Protein AF-A0A9W8G5K7-F1 (afdb_monomer)

pLDDT: mean 76.32, std 15.98, range [38.94, 95.94]

Organism: NCBI:txid417178

Sequence (198 aa):
MFSDTLLKILRFYLYITALVFVVIVLITDAVSLSKLDKYPSGYVSEHKGAAGYTMFVTLASLILIPLITFGHHLAVFAVLSRVLHELILNAVLAVFWFVAGCVMANYSGGGGCYGSSLCSSFRAATAFSWLTFFVLLAQIVFLVLVVMRVRRNNGDIRAPYGYDSGYGGNAGGAAAPPMHSEEPYYETQPKVEMPTPH

Structure (mmCIF, N/CA/C/O backbone):
data_AF-A0A9W8G5K7-F1
#
_entry.id   AF-A0A9W8G5K7-F1
#
loop_
_atom_site.group_PDB
_atom_site.id
_atom_site.type_symbol
_atom_site.label_atom_id
_atom_site.label_alt_id
_atom_site.label_comp_id
_atom_site.label_asym_id
_atom_site.label_entity_id
_atom_site.label_seq_id
_atom_site.pdbx_PDB_ins_code
_atom_site.Cartn_x
_atom_site.Cartn_y
_atom_site.Cartn_z
_atom_site.occupancy
_atom_site.B_iso_or_equiv
_atom_site.auth_seq_id
_atom_site.auth_comp_id
_atom_site.auth_asym_id
_atom_site.auth_atom_id
_atom_site.pdbx_PDB_model_num
ATOM 1 N N . MET A 1 1 ? -4.921 -8.747 29.279 1.00 54.38 1 MET A N 1
ATOM 2 C CA . MET A 1 1 ? -3.794 -7.790 29.302 1.00 54.38 1 MET A CA 1
ATOM 3 C C . MET A 1 1 ? -2.701 -8.114 28.282 1.00 54.38 1 MET A C 1
ATOM 5 O O . MET A 1 1 ? -2.473 -7.285 27.418 1.00 54.38 1 MET A O 1
ATOM 9 N N . PHE A 1 2 ? -2.073 -9.300 28.283 1.00 56.34 2 PHE A N 1
ATOM 10 C CA . PHE A 1 2 ? -0.984 -9.610 27.325 1.00 56.34 2 PHE A CA 1
ATOM 11 C C . PHE A 1 2 ? -1.410 -9.596 25.839 1.00 56.34 2 PHE A C 1
ATOM 13 O O . PHE A 1 2 ? -0.628 -9.247 24.959 1.00 56.34 2 PHE A O 1
ATOM 20 N N . SER A 1 3 ? -2.671 -9.938 25.554 1.00 69.19 3 SER A N 1
ATOM 21 C CA . SER A 1 3 ? -3.183 -10.046 24.183 1.00 69.19 3 SER A CA 1
ATOM 22 C C . SER A 1 3 ? -3.366 -8.702 23.468 1.00 69.19 3 SER A C 1
ATOM 24 O O . SER A 1 3 ? -3.306 -8.684 22.244 1.00 69.19 3 SER A O 1
ATOM 26 N N . ASP A 1 4 ? -3.606 -7.606 24.190 1.00 69.44 4 ASP A N 1
ATOM 27 C CA . ASP A 1 4 ? -3.980 -6.319 23.583 1.00 69.44 4 ASP A CA 1
ATOM 28 C C . ASP A 1 4 ? -2.738 -5.491 23.230 1.00 69.44 4 ASP A C 1
ATOM 30 O O . ASP A 1 4 ? -2.673 -4.862 22.173 1.00 69.44 4 ASP A O 1
ATOM 34 N N . THR A 1 5 ? -1.699 -5.564 24.065 1.00 75.50 5 THR A N 1
ATOM 35 C CA . THR A 1 5 ? -0.392 -4.952 23.791 1.00 75.50 5 THR A CA 1
ATOM 36 C C . THR A 1 5 ? 0.284 -5.608 22.590 1.00 75.50 5 THR A C 1
ATOM 38 O O . THR A 1 5 ? 0.765 -4.910 21.701 1.00 75.50 5 THR A O 1
ATOM 41 N N . LEU A 1 6 ? 0.251 -6.945 22.511 1.00 78.94 6 LEU A N 1
ATOM 42 C CA . LEU A 1 6 ? 0.781 -7.689 21.364 1.00 78.94 6 LEU A CA 1
ATOM 43 C C . LEU A 1 6 ? 0.076 -7.275 20.070 1.00 78.94 6 LEU A C 1
ATOM 45 O O . LEU A 1 6 ? 0.716 -7.084 19.039 1.00 78.94 6 LEU A O 1
ATOM 49 N N . LEU A 1 7 ? -1.237 -7.068 20.145 1.00 77.19 7 LEU A N 1
ATOM 50 C CA . LEU A 1 7 ? -2.058 -6.683 19.010 1.00 77.19 7 LEU A CA 1
ATOM 51 C C . LEU A 1 7 ? -1.731 -5.269 18.496 1.00 77.19 7 LEU A C 1
ATOM 53 O O . LEU A 1 7 ? -1.591 -5.062 17.289 1.00 77.19 7 LEU A O 1
ATOM 57 N N . LYS A 1 8 ? -1.530 -4.311 19.410 1.00 78.19 8 LYS A N 1
ATOM 58 C CA . LYS A 1 8 ? -1.076 -2.947 19.086 1.00 78.19 8 LYS A CA 1
ATOM 59 C C . LYS A 1 8 ? 0.326 -2.954 18.457 1.00 78.19 8 LYS A C 1
ATOM 61 O O . LYS A 1 8 ? 0.540 -2.294 17.441 1.00 78.19 8 LYS A O 1
ATOM 66 N N . ILE A 1 9 ? 1.250 -3.742 19.014 1.00 83.94 9 ILE A N 1
ATOM 67 C CA . ILE A 1 9 ? 2.623 -3.878 18.507 1.00 83.94 9 ILE A CA 1
ATOM 68 C C . ILE A 1 9 ? 2.628 -4.492 17.103 1.00 83.94 9 ILE A C 1
ATOM 70 O O . ILE A 1 9 ? 3.218 -3.918 16.189 1.00 83.94 9 ILE A O 1
ATOM 74 N N . LEU A 1 10 ? 1.933 -5.615 16.897 1.00 85.38 10 LEU A N 1
ATOM 75 C CA . LEU A 1 10 ? 1.881 -6.287 15.595 1.00 85.38 10 LEU A CA 1
ATOM 76 C C . LEU A 1 10 ? 1.324 -5.361 14.511 1.00 85.38 10 LEU A C 1
ATOM 78 O O . LEU A 1 10 ? 1.866 -5.280 13.411 1.00 85.38 10 LEU A O 1
ATOM 82 N N . ARG A 1 11 ? 0.273 -4.610 14.845 1.00 83.19 11 ARG A N 1
ATOM 83 C CA . ARG A 1 11 ? -0.330 -3.632 13.944 1.00 83.19 11 ARG A CA 1
ATOM 84 C C . ARG A 1 11 ? 0.656 -2.537 13.528 1.00 83.19 11 ARG A C 1
ATOM 86 O O . ARG A 1 11 ? 0.714 -2.189 12.352 1.00 83.19 11 ARG A O 1
ATOM 93 N N . PHE A 1 12 ? 1.442 -2.017 14.467 1.00 85.62 12 PHE A N 1
ATOM 94 C CA . PHE A 1 12 ? 2.482 -1.029 14.177 1.00 85.62 12 PHE A CA 1
ATOM 95 C C . PHE A 1 12 ? 3.573 -1.597 13.254 1.00 85.62 12 PHE A C 1
ATOM 97 O O . PHE A 1 12 ? 3.916 -0.971 12.251 1.00 85.62 12 PHE A O 1
ATOM 104 N N . TYR A 1 13 ? 4.047 -2.819 13.521 1.00 89.75 13 TYR A N 1
ATOM 105 C CA . TYR A 1 13 ? 5.019 -3.499 12.657 1.00 89.75 13 TYR A CA 1
ATOM 106 C C . TYR A 1 13 ? 4.485 -3.759 11.243 1.00 89.75 13 TYR A C 1
ATOM 108 O O . TYR A 1 13 ? 5.228 -3.605 10.272 1.00 89.75 13 TYR A O 1
ATOM 116 N N . LEU A 1 14 ? 3.202 -4.103 11.094 1.00 88.44 14 LEU A N 1
ATOM 117 C CA . LEU A 1 14 ? 2.584 -4.282 9.777 1.00 88.44 14 LEU A CA 1
ATOM 118 C C . LEU A 1 14 ? 2.545 -2.976 8.969 1.00 88.44 14 LEU A C 1
ATOM 120 O O . LEU A 1 14 ? 2.763 -3.010 7.759 1.00 88.44 14 LEU A O 1
ATOM 124 N N . TYR A 1 15 ? 2.322 -1.823 9.607 1.00 88.31 15 TYR A N 1
ATOM 125 C CA . TYR A 1 15 ? 2.396 -0.531 8.914 1.00 88.31 15 TYR A CA 1
ATOM 126 C C . TYR A 1 15 ? 3.824 -0.159 8.522 1.00 88.31 15 TYR A C 1
ATOM 128 O O . TYR A 1 15 ? 4.039 0.304 7.404 1.00 88.31 15 TYR A O 1
ATOM 136 N N . ILE A 1 16 ? 4.803 -0.392 9.402 1.00 90.81 16 ILE A N 1
ATOM 137 C CA . ILE A 1 16 ? 6.215 -0.143 9.081 1.00 90.81 16 ILE A CA 1
ATOM 138 C C . ILE A 1 16 ? 6.661 -1.017 7.911 1.00 90.81 16 ILE A C 1
ATOM 140 O O . ILE A 1 16 ? 7.265 -0.513 6.971 1.00 90.81 16 ILE A O 1
ATOM 144 N N . THR A 1 17 ? 6.354 -2.313 7.941 1.00 90.94 17 THR A N 1
ATOM 145 C CA . THR A 1 17 ? 6.731 -3.237 6.860 1.00 90.94 17 THR A CA 1
ATOM 146 C C . THR A 1 17 ? 6.066 -2.866 5.537 1.00 90.94 17 THR A C 1
ATOM 148 O O . THR A 1 17 ? 6.753 -2.826 4.518 1.00 90.94 17 THR A O 1
ATOM 151 N N . ALA A 1 18 ? 4.781 -2.493 5.550 1.00 89.88 18 ALA A N 1
ATOM 152 C CA . ALA A 1 18 ? 4.106 -1.959 4.368 1.00 89.88 18 ALA A CA 1
ATOM 153 C C . ALA A 1 18 ? 4.807 -0.698 3.835 1.00 89.88 18 ALA A C 1
ATOM 155 O O . ALA A 1 18 ? 5.075 -0.609 2.641 1.00 89.88 18 ALA A O 1
ATOM 156 N N . LEU A 1 19 ? 5.166 0.248 4.711 1.00 92.31 19 LEU A N 1
ATOM 157 C CA . LEU A 1 19 ? 5.856 1.483 4.331 1.00 92.31 19 LEU A CA 1
ATOM 158 C C . LEU A 1 19 ? 7.237 1.198 3.724 1.00 92.31 19 LEU A C 1
ATOM 160 O O . LEU A 1 19 ? 7.577 1.758 2.685 1.00 92.31 19 LEU A O 1
ATOM 164 N N . VAL A 1 20 ? 8.011 0.286 4.319 1.00 94.00 20 VAL A N 1
ATOM 165 C CA . VAL A 1 20 ? 9.316 -0.134 3.786 1.00 94.00 20 VAL A CA 1
ATOM 166 C C . VAL A 1 20 ? 9.167 -0.733 2.388 1.00 94.00 20 VAL A C 1
ATOM 168 O O . VAL A 1 20 ? 9.914 -0.355 1.487 1.00 94.00 20 VAL A O 1
ATOM 171 N N . PHE A 1 21 ? 8.187 -1.615 2.170 1.00 92.38 21 PHE A N 1
ATOM 172 C CA . PHE A 1 21 ? 7.943 -2.173 0.839 1.00 92.38 21 PHE A CA 1
ATOM 173 C C . PHE A 1 21 ? 7.505 -1.111 -0.168 1.00 92.38 21 PHE A C 1
ATOM 175 O O . PHE A 1 21 ? 8.028 -1.094 -1.279 1.00 92.38 21 PHE A O 1
ATOM 182 N N . VAL A 1 22 ? 6.640 -0.173 0.225 1.00 92.75 22 VAL A N 1
ATOM 183 C CA . VAL A 1 22 ? 6.235 0.953 -0.631 1.00 92.75 22 VAL A CA 1
ATOM 184 C C . VAL A 1 22 ? 7.450 1.785 -1.063 1.00 92.75 22 VAL A C 1
ATOM 186 O O . VAL A 1 22 ? 7.566 2.124 -2.239 1.00 92.75 22 VAL A O 1
ATOM 189 N N . VAL A 1 23 ? 8.381 2.079 -0.148 1.00 93.94 23 VAL A N 1
ATOM 190 C CA . VAL A 1 23 ? 9.619 2.819 -0.461 1.00 93.94 23 VAL A CA 1
ATOM 191 C C . VAL A 1 23 ? 10.511 2.033 -1.421 1.00 93.94 23 VAL A C 1
ATOM 193 O O . VAL A 1 23 ? 11.037 2.608 -2.373 1.00 93.94 23 VAL A O 1
ATOM 196 N N . ILE A 1 24 ? 10.662 0.722 -1.213 1.00 92.56 24 ILE A N 1
ATOM 197 C CA . ILE A 1 24 ? 11.432 -0.136 -2.123 1.00 92.56 24 ILE A CA 1
ATOM 198 C C . ILE A 1 24 ? 10.818 -0.109 -3.528 1.00 92.56 24 ILE A C 1
ATOM 200 O O . ILE A 1 24 ? 11.551 0.094 -4.496 1.00 92.56 24 ILE A O 1
ATOM 204 N N . VAL A 1 25 ? 9.491 -0.249 -3.642 1.00 89.94 25 VAL A N 1
ATOM 205 C CA . VAL A 1 25 ? 8.794 -0.212 -4.938 1.00 89.94 25 VAL A CA 1
ATOM 206 C C . VAL A 1 25 ? 8.954 1.153 -5.609 1.00 89.94 25 VAL A C 1
ATOM 208 O O . VAL A 1 25 ? 9.258 1.213 -6.798 1.00 89.94 25 VAL A O 1
ATOM 211 N N . LEU A 1 26 ? 8.864 2.251 -4.851 1.00 92.31 26 LEU A N 1
ATOM 212 C CA . LEU A 1 26 ? 9.092 3.596 -5.384 1.00 92.31 26 LEU A CA 1
ATOM 213 C C . LEU A 1 26 ? 10.499 3.742 -5.988 1.00 92.31 26 LEU A C 1
ATOM 215 O O . LEU A 1 26 ? 10.653 4.294 -7.078 1.00 92.31 26 LEU A O 1
ATOM 219 N N . ILE A 1 27 ? 11.529 3.225 -5.308 1.00 91.38 27 ILE A N 1
ATOM 220 C CA . ILE A 1 27 ? 12.908 3.243 -5.818 1.00 91.38 27 ILE A CA 1
ATOM 221 C C . ILE A 1 27 ? 13.012 2.395 -7.092 1.00 91.38 27 ILE A C 1
ATOM 223 O O . ILE A 1 27 ? 13.614 2.837 -8.074 1.00 91.38 27 ILE A O 1
ATOM 227 N N . THR A 1 28 ? 12.418 1.197 -7.114 1.00 88.00 28 THR A N 1
ATOM 228 C CA . THR A 1 28 ? 12.458 0.337 -8.307 1.00 88.00 28 THR A CA 1
ATOM 229 C C . THR A 1 28 ? 11.724 0.953 -9.494 1.00 88.00 28 THR A C 1
ATOM 231 O O . THR A 1 28 ? 12.208 0.839 -10.623 1.00 88.00 28 THR A O 1
ATOM 234 N N . ASP A 1 29 ? 10.617 1.654 -9.253 1.00 87.50 29 ASP A N 1
ATOM 235 C CA . ASP A 1 29 ? 9.838 2.337 -10.286 1.00 87.50 29 ASP A CA 1
ATOM 236 C C . ASP A 1 29 ? 10.614 3.530 -10.854 1.00 87.50 29 ASP A C 1
ATOM 238 O O . ASP A 1 29 ? 10.752 3.654 -12.072 1.00 87.50 29 ASP A O 1
ATOM 242 N N . ALA A 1 30 ? 11.228 4.349 -9.991 1.00 88.75 30 ALA A N 1
ATOM 243 C CA . ALA A 1 30 ? 12.065 5.477 -10.405 1.00 88.75 30 ALA A CA 1
ATOM 244 C C . ALA A 1 30 ? 13.265 5.029 -11.262 1.00 88.75 30 ALA A C 1
ATOM 246 O O . ALA A 1 30 ? 13.559 5.620 -12.307 1.00 88.75 30 ALA A O 1
ATOM 247 N N . VAL A 1 31 ? 13.935 3.942 -10.860 1.00 87.44 31 VAL A N 1
ATOM 248 C CA . VAL A 1 31 ? 15.050 3.352 -11.619 1.00 87.44 31 VAL A CA 1
ATOM 249 C C . VAL A 1 31 ? 14.567 2.801 -12.962 1.00 87.44 31 VAL A C 1
ATOM 251 O O . VAL A 1 31 ? 15.239 2.980 -13.980 1.00 87.44 31 VAL A O 1
ATOM 254 N N . SER A 1 32 ? 13.402 2.151 -12.990 1.00 83.44 32 SER A N 1
ATOM 255 C CA . SER A 1 32 ? 12.827 1.590 -14.216 1.00 83.44 32 SER A CA 1
ATOM 256 C C . SER A 1 32 ? 12.446 2.692 -15.203 1.00 83.44 32 SER A C 1
ATOM 258 O O . SER A 1 32 ? 12.823 2.608 -16.371 1.00 83.44 32 SER A O 1
ATOM 260 N N . LEU A 1 33 ? 11.809 3.771 -14.735 1.00 85.12 33 LEU A N 1
ATOM 261 C CA . LEU A 1 33 ? 11.477 4.949 -15.545 1.00 85.12 33 LEU A CA 1
ATOM 262 C C . LEU A 1 33 ? 12.724 5.623 -16.128 1.00 85.12 33 LEU A C 1
ATOM 264 O O . LEU A 1 33 ? 12.759 5.904 -17.325 1.00 85.12 33 LEU A O 1
ATOM 268 N N . SER A 1 34 ? 13.777 5.806 -15.325 1.00 86.44 34 SER A N 1
ATOM 269 C CA . SER A 1 34 ? 15.046 6.382 -15.797 1.00 86.44 34 SER A CA 1
ATOM 270 C C . SER A 1 34 ? 15.695 5.551 -16.911 1.00 86.44 34 SER A C 1
ATOM 272 O O . SER A 1 34 ? 16.278 6.096 -17.850 1.00 86.44 34 SER A O 1
ATOM 274 N N . LYS A 1 35 ? 15.579 4.219 -16.843 1.00 82.44 35 LYS A N 1
ATOM 275 C CA . LYS A 1 35 ? 16.063 3.333 -17.908 1.00 82.44 35 LYS A CA 1
ATOM 276 C C . LYS A 1 35 ? 15.160 3.384 -19.143 1.00 82.44 35 LYS A C 1
ATOM 278 O O . LYS A 1 35 ? 15.688 3.429 -20.249 1.00 82.44 35 LYS A O 1
ATOM 283 N N . LEU A 1 36 ? 13.835 3.393 -18.964 1.00 80.75 36 LEU A N 1
ATOM 284 C CA . LEU A 1 36 ? 12.842 3.456 -20.048 1.00 80.75 36 LEU A CA 1
ATOM 285 C C . LEU A 1 36 ? 12.957 4.742 -20.873 1.00 80.75 36 LEU A C 1
ATOM 287 O O . LEU A 1 36 ? 12.644 4.732 -22.060 1.00 80.75 36 LEU A O 1
ATOM 291 N N . ASP A 1 37 ? 13.418 5.838 -20.273 1.00 83.19 37 ASP A N 1
ATOM 292 C CA . ASP A 1 37 ? 13.575 7.113 -20.976 1.00 83.19 37 ASP A CA 1
ATOM 293 C C . ASP A 1 37 ? 14.696 7.111 -22.027 1.00 83.19 37 ASP A C 1
ATOM 295 O O . ASP A 1 37 ? 14.676 7.891 -22.974 1.00 83.19 37 ASP A O 1
ATOM 299 N N . LYS A 1 38 ? 15.639 6.168 -21.922 1.00 82.00 38 LYS A N 1
ATOM 300 C CA . LYS A 1 38 ? 16.737 6.003 -22.886 1.00 82.00 38 LYS A CA 1
ATOM 301 C C . LYS A 1 38 ? 16.327 5.260 -24.163 1.00 82.00 38 LYS A C 1
ATOM 303 O O . LYS A 1 38 ? 17.142 5.149 -25.075 1.00 82.00 38 LYS A O 1
ATOM 308 N N . TYR A 1 39 ? 15.103 4.730 -24.230 1.00 78.19 39 TYR A N 1
ATOM 309 C CA . TYR A 1 39 ? 14.609 3.962 -25.373 1.00 78.19 39 TYR A CA 1
ATOM 310 C C . TYR A 1 39 ? 13.682 4.809 -26.265 1.00 78.19 39 TYR A C 1
ATOM 312 O O . TYR A 1 39 ? 12.862 5.572 -25.748 1.00 78.19 39 TYR A O 1
ATOM 320 N N . PRO A 1 40 ? 13.768 4.676 -27.604 1.00 71.62 40 PRO A N 1
ATOM 321 C CA . PRO A 1 40 ? 12.931 5.428 -28.537 1.00 71.62 40 PRO A CA 1
ATOM 322 C C . PRO A 1 40 ? 11.442 5.100 -28.343 1.00 71.62 40 PRO A C 1
ATOM 324 O O . PRO A 1 40 ? 11.059 3.937 -28.234 1.00 71.62 40 PRO A O 1
ATOM 327 N N . SER A 1 41 ? 10.602 6.138 -28.320 1.00 66.00 41 SER A N 1
ATOM 328 C CA . SER A 1 41 ? 9.218 6.152 -27.805 1.00 66.00 41 SER A CA 1
ATOM 329 C C . SER A 1 41 ? 8.239 5.125 -28.393 1.00 66.00 41 SER A C 1
ATOM 331 O O . SER A 1 41 ? 7.234 4.828 -27.749 1.00 66.00 41 SER A O 1
ATOM 333 N N . GLY A 1 42 ? 8.518 4.556 -29.569 1.00 61.38 42 GLY A N 1
ATOM 334 C CA . GLY A 1 42 ? 7.586 3.694 -30.309 1.00 61.38 42 GLY A CA 1
ATOM 335 C C . GLY A 1 42 ? 7.257 2.339 -29.666 1.00 61.38 42 GLY A C 1
ATOM 336 O O . GLY A 1 42 ? 6.196 1.799 -29.948 1.00 61.38 42 GLY A O 1
ATOM 337 N N . TYR A 1 43 ? 8.115 1.807 -28.785 1.00 63.56 43 TYR A N 1
ATOM 338 C CA . TYR A 1 43 ? 7.935 0.480 -28.155 1.00 63.56 43 TYR A CA 1
ATOM 339 C C . TYR A 1 43 ? 7.790 0.528 -26.624 1.00 63.56 43 TYR A C 1
ATOM 341 O O . TYR A 1 43 ? 7.793 -0.503 -25.959 1.00 63.56 43 TYR A O 1
ATOM 349 N N . VAL A 1 44 ? 7.715 1.727 -26.039 1.00 73.12 44 VAL A N 1
ATOM 350 C CA . VAL A 1 44 ? 7.920 1.936 -24.591 1.00 73.12 44 VAL A CA 1
ATOM 351 C C . VAL A 1 44 ? 6.689 2.531 -23.901 1.00 73.12 44 VAL A C 1
ATOM 353 O O . VAL A 1 44 ? 6.668 2.652 -22.677 1.00 73.12 44 VAL A O 1
ATOM 356 N N . SER A 1 45 ? 5.655 2.907 -24.659 1.00 77.56 45 SER A N 1
ATOM 357 C CA . SER A 1 45 ? 4.448 3.568 -24.140 1.00 77.56 45 SER A CA 1
ATOM 358 C C . SER A 1 45 ? 3.716 2.716 -23.098 1.00 77.56 45 SER A C 1
ATOM 360 O O . SER A 1 45 ? 3.383 3.213 -22.023 1.00 77.56 45 SER A O 1
ATOM 362 N N . GLU A 1 46 ? 3.541 1.423 -23.370 1.00 79.19 46 GLU A N 1
ATOM 363 C CA . GLU A 1 46 ? 2.857 0.478 -22.480 1.00 79.19 46 GLU A CA 1
ATOM 364 C C . GLU A 1 46 ? 3.624 0.260 -21.167 1.00 79.19 46 GLU A C 1
ATOM 366 O O . GLU A 1 46 ? 3.058 0.364 -20.076 1.00 79.19 46 GLU A O 1
ATOM 371 N N . HIS A 1 47 ? 4.946 0.073 -21.257 1.00 79.50 47 HIS A N 1
ATOM 372 C CA . HIS A 1 47 ? 5.823 -0.074 -20.094 1.00 79.50 47 HIS A CA 1
ATOM 373 C C . HIS A 1 47 ? 5.881 1.194 -19.230 1.00 79.50 47 HIS A C 1
ATOM 375 O O . HIS A 1 47 ? 5.900 1.102 -18.000 1.00 79.50 47 HIS A O 1
ATOM 381 N N . LYS A 1 48 ? 5.874 2.380 -19.858 1.00 80.81 48 LYS A N 1
ATOM 382 C CA . LYS A 1 48 ? 5.793 3.669 -19.152 1.00 80.81 48 LYS A CA 1
ATOM 383 C C . LYS A 1 48 ? 4.449 3.824 -18.433 1.00 80.81 48 LYS A C 1
ATOM 385 O O . LYS A 1 48 ? 4.437 4.288 -17.297 1.00 80.81 48 LYS A O 1
ATOM 390 N N . GLY A 1 49 ? 3.343 3.392 -19.044 1.00 84.19 49 GLY A N 1
ATOM 391 C CA . GLY A 1 49 ? 2.018 3.405 -18.412 1.00 84.19 49 GLY A CA 1
ATOM 392 C C . GLY A 1 49 ? 1.940 2.507 -17.174 1.00 84.19 49 GLY A C 1
ATOM 393 O O . GLY A 1 49 ? 1.444 2.931 -16.131 1.00 84.19 49 GLY A O 1
ATOM 394 N N . ALA A 1 50 ? 2.500 1.299 -17.260 1.00 83.94 50 ALA A N 1
ATOM 395 C CA . ALA A 1 50 ? 2.564 0.359 -16.142 1.00 83.94 50 ALA A CA 1
ATOM 396 C C . ALA A 1 50 ? 3.359 0.914 -14.951 1.00 83.94 50 ALA A C 1
ATOM 398 O O . ALA A 1 50 ? 2.845 0.948 -13.834 1.00 83.94 50 ALA A O 1
ATOM 399 N N . ALA A 1 51 ? 4.576 1.404 -15.208 1.00 85.31 51 ALA A N 1
ATOM 400 C CA . ALA A 1 51 ? 5.419 2.025 -14.186 1.00 85.31 51 ALA A CA 1
ATOM 401 C C . ALA A 1 51 ? 4.798 3.321 -13.629 1.00 85.31 51 ALA A C 1
ATOM 403 O O . ALA A 1 51 ? 4.940 3.633 -12.451 1.00 85.31 51 ALA A O 1
ATOM 404 N N . GLY A 1 52 ? 4.069 4.075 -14.458 1.00 87.81 52 GLY A N 1
ATOM 405 C CA . GLY A 1 52 ? 3.328 5.257 -14.019 1.00 87.81 52 GLY A CA 1
ATOM 406 C C . GLY A 1 52 ? 2.193 4.920 -13.048 1.00 87.81 52 GLY A C 1
ATOM 407 O O . GLY A 1 52 ? 2.022 5.608 -12.042 1.00 87.81 52 GLY A O 1
ATOM 408 N N . TYR A 1 53 ? 1.445 3.842 -13.302 1.00 90.00 53 TYR A N 1
ATOM 409 C CA . TYR A 1 53 ? 0.389 3.389 -12.393 1.00 90.00 53 TYR A CA 1
ATOM 410 C C . TYR A 1 53 ? 0.955 2.953 -11.038 1.00 90.00 53 TYR A C 1
ATOM 412 O O . TYR A 1 53 ? 0.447 3.355 -9.994 1.00 90.00 53 TYR A O 1
ATOM 420 N N . THR A 1 54 ? 2.034 2.172 -11.031 1.00 90.75 54 THR A N 1
ATOM 421 C CA . THR A 1 54 ? 2.656 1.692 -9.788 1.00 90.75 54 THR A CA 1
ATOM 422 C C . THR A 1 54 ? 3.288 2.841 -8.998 1.00 90.75 54 THR A C 1
ATOM 424 O O . THR A 1 54 ? 3.150 2.899 -7.774 1.00 90.75 54 THR A O 1
ATOM 427 N N . MET A 1 55 ? 3.844 3.840 -9.692 1.00 91.44 55 MET A N 1
ATOM 428 C CA . MET A 1 55 ? 4.309 5.088 -9.086 1.00 91.44 55 MET A CA 1
ATOM 429 C C . MET A 1 55 ? 3.160 5.887 -8.449 1.00 91.44 55 MET A C 1
ATOM 431 O O . MET A 1 55 ? 3.291 6.400 -7.339 1.00 91.44 55 MET A O 1
ATOM 435 N N . PHE A 1 56 ? 1.999 5.963 -9.104 1.00 94.06 56 PHE A N 1
ATOM 436 C CA . PHE A 1 56 ? 0.808 6.569 -8.503 1.00 94.06 56 PHE A CA 1
ATOM 437 C C . PHE A 1 56 ? 0.378 5.825 -7.229 1.00 94.06 56 PHE A C 1
ATOM 439 O O . PHE A 1 56 ? 0.145 6.455 -6.197 1.00 94.06 56 PHE A O 1
ATOM 446 N N . VAL A 1 57 ? 0.324 4.489 -7.269 1.00 94.75 57 VAL A N 1
ATOM 447 C CA . VAL A 1 57 ? -0.068 3.665 -6.113 1.00 94.75 57 VAL A CA 1
ATOM 448 C C . VAL A 1 57 ? 0.924 3.808 -4.956 1.00 94.75 57 VAL A C 1
ATOM 450 O O . VAL A 1 57 ? 0.502 3.919 -3.801 1.00 94.75 57 VAL A O 1
ATOM 453 N N . THR A 1 58 ? 2.229 3.858 -5.232 1.00 94.06 58 THR A N 1
ATOM 454 C CA . THR A 1 58 ? 3.256 4.058 -4.196 1.00 94.06 58 THR A CA 1
ATOM 455 C C . THR A 1 58 ? 3.173 5.444 -3.567 1.00 94.06 58 THR A C 1
ATOM 457 O O . THR A 1 58 ? 3.194 5.543 -2.340 1.00 94.06 58 THR A O 1
ATOM 460 N N . LEU A 1 59 ? 2.994 6.504 -4.360 1.00 94.50 59 LEU A N 1
ATOM 461 C CA . LEU A 1 59 ? 2.803 7.865 -3.846 1.00 94.50 59 LEU A CA 1
ATOM 462 C C . LEU A 1 59 ? 1.516 7.991 -3.024 1.00 94.50 59 LEU A C 1
ATOM 464 O O . LEU A 1 59 ? 1.541 8.536 -1.920 1.00 94.50 59 LEU A O 1
ATOM 468 N N . ALA A 1 60 ? 0.408 7.429 -3.512 1.00 94.19 60 ALA A N 1
ATOM 469 C CA . ALA A 1 60 ? -0.845 7.379 -2.764 1.00 94.19 60 ALA A CA 1
ATOM 470 C C . ALA A 1 60 ? -0.663 6.633 -1.433 1.00 94.19 60 ALA A C 1
ATOM 472 O O . ALA A 1 60 ? -1.114 7.106 -0.393 1.00 94.19 60 ALA A O 1
ATOM 473 N N . SER A 1 61 ? 0.062 5.512 -1.434 1.00 93.19 61 SER A N 1
ATOM 474 C CA . SER A 1 61 ? 0.369 4.743 -0.221 1.00 93.19 61 SER A CA 1
ATOM 475 C C . SER A 1 61 ? 1.268 5.508 0.754 1.00 93.19 61 SER A C 1
ATOM 477 O O . SER A 1 61 ? 1.030 5.456 1.958 1.00 93.19 61 SER A O 1
ATOM 479 N N . LEU A 1 62 ? 2.264 6.253 0.261 1.00 93.69 62 LEU A N 1
ATOM 480 C CA . LEU A 1 62 ? 3.144 7.088 1.089 1.00 93.69 62 LEU A CA 1
ATOM 481 C C . LEU A 1 62 ? 2.409 8.224 1.792 1.00 93.69 62 LEU A C 1
ATOM 483 O O . LEU A 1 62 ? 2.841 8.646 2.858 1.00 93.69 62 LEU A O 1
ATOM 487 N N . ILE A 1 63 ? 1.310 8.709 1.220 1.00 92.31 63 ILE A N 1
ATOM 488 C CA . ILE A 1 63 ? 0.467 9.729 1.847 1.00 92.31 63 ILE A CA 1
ATOM 489 C C . ILE A 1 63 ? -0.553 9.065 2.778 1.00 92.31 63 ILE A C 1
ATOM 491 O O . ILE A 1 63 ? -0.704 9.464 3.934 1.00 92.31 63 ILE A O 1
ATOM 495 N N . LEU A 1 64 ? -1.237 8.024 2.297 1.00 90.06 64 LEU A N 1
ATOM 496 C CA . LEU A 1 64 ? -2.338 7.387 3.016 1.00 90.06 64 LEU A CA 1
ATOM 497 C C . LEU A 1 64 ? -1.868 6.587 4.235 1.00 90.06 64 LEU A C 1
ATOM 499 O O . LEU A 1 64 ? -2.516 6.674 5.270 1.00 90.06 64 LEU A O 1
ATOM 503 N N . ILE A 1 65 ? -0.753 5.850 4.175 1.00 89.19 65 ILE A N 1
ATOM 504 C CA . ILE A 1 65 ? -0.283 5.042 5.317 1.00 89.19 65 ILE A CA 1
ATOM 505 C C . ILE A 1 65 ? 0.037 5.928 6.536 1.00 89.19 65 ILE A C 1
ATOM 507 O O . ILE A 1 65 ? -0.512 5.658 7.606 1.00 89.19 65 ILE A O 1
ATOM 511 N N . PRO A 1 66 ? 0.839 7.008 6.421 1.00 87.12 66 PRO A N 1
ATOM 512 C CA . PRO A 1 66 ? 1.030 7.953 7.518 1.00 87.12 66 PRO A CA 1
ATOM 513 C C . PRO A 1 66 ? -0.266 8.638 7.947 1.00 87.12 66 PRO A C 1
ATOM 515 O O . PRO A 1 66 ? -0.486 8.831 9.138 1.00 87.12 66 PRO A O 1
ATOM 518 N N . LEU A 1 67 ? -1.157 8.975 7.011 1.00 85.25 67 LEU A N 1
ATOM 519 C CA . LEU A 1 67 ? -2.448 9.566 7.364 1.00 85.25 67 LEU A CA 1
ATOM 520 C C . LEU A 1 67 ? -3.295 8.608 8.218 1.00 85.25 67 LEU A C 1
ATOM 522 O O . LEU A 1 67 ? -3.936 9.043 9.170 1.00 85.2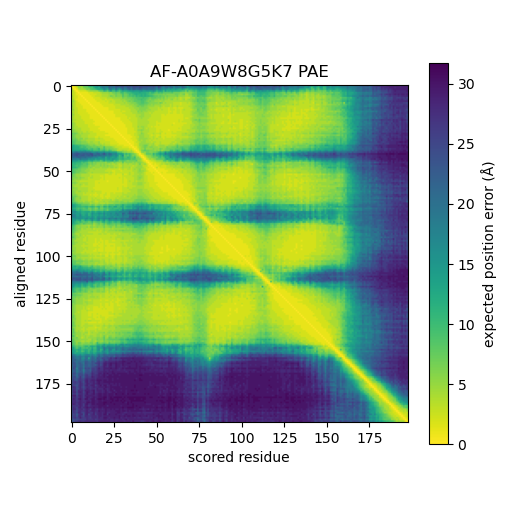5 67 LEU A O 1
ATOM 526 N N . ILE A 1 68 ? -3.257 7.303 7.938 1.00 83.31 68 ILE A N 1
ATOM 527 C CA . ILE A 1 68 ? -3.941 6.271 8.728 1.00 83.31 68 ILE A CA 1
ATOM 528 C C . ILE A 1 68 ? -3.294 6.127 10.113 1.00 83.31 68 ILE A C 1
ATOM 530 O O . ILE A 1 68 ? -3.998 6.031 11.122 1.00 83.31 68 ILE A O 1
ATOM 534 N N . THR A 1 69 ? -1.959 6.111 10.196 1.00 80.62 69 THR A N 1
ATOM 535 C CA . THR A 1 69 ? -1.250 5.918 11.471 1.00 80.62 69 THR A CA 1
ATOM 536 C C . THR A 1 69 ? -1.316 7.155 12.366 1.00 80.62 69 THR A C 1
ATOM 538 O O . THR A 1 69 ? -1.601 7.027 13.558 1.00 80.62 69 THR A O 1
ATOM 541 N N . PHE A 1 70 ? -1.125 8.352 11.809 1.00 77.75 70 PHE A N 1
ATOM 542 C CA . PHE A 1 70 ? -1.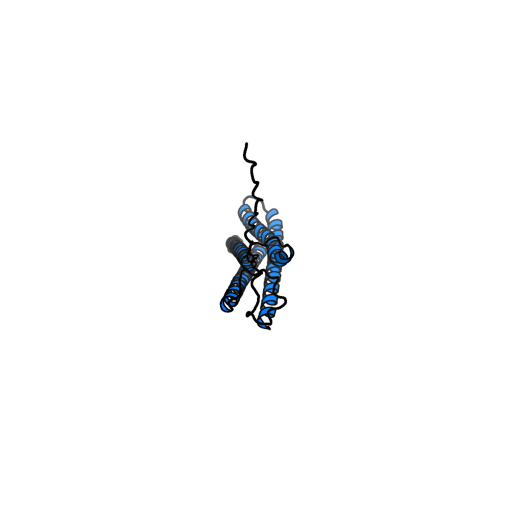104 9.634 12.524 1.00 77.75 70 PHE A CA 1
ATOM 543 C C . PHE A 1 70 ? -2.450 10.363 12.546 1.00 77.75 70 PHE A C 1
ATOM 545 O O . PHE A 1 70 ? -2.602 11.318 13.305 1.00 77.75 70 PHE A O 1
ATOM 552 N N . GLY A 1 71 ? -3.458 9.897 11.802 1.00 69.31 71 GLY A N 1
ATOM 553 C CA . GLY A 1 71 ? -4.798 10.499 11.769 1.00 69.31 71 GLY A CA 1
ATOM 554 C C . GLY A 1 71 ? -5.459 10.614 13.144 1.00 69.31 71 GLY A C 1
ATOM 555 O O . GLY A 1 71 ? -6.316 11.468 13.353 1.00 69.31 71 GLY A O 1
ATOM 556 N N . HIS A 1 72 ? -4.999 9.822 14.115 1.00 62.34 72 HIS A N 1
ATOM 557 C CA . HIS A 1 72 ? -5.414 9.928 15.509 1.00 62.34 72 HIS A CA 1
ATOM 558 C C . HIS A 1 72 ? -5.027 11.257 16.175 1.00 62.34 72 HIS A C 1
ATOM 560 O O . HIS A 1 72 ? -5.785 11.755 17.000 1.00 62.34 72 HIS A O 1
ATOM 566 N N . HIS A 1 73 ? -3.879 11.840 15.824 1.00 65.00 73 HIS A N 1
ATOM 567 C CA . HIS A 1 73 ? -3.443 13.124 16.374 1.00 65.00 73 HIS A CA 1
ATOM 568 C C . HIS A 1 73 ? -4.145 14.308 15.716 1.00 65.00 73 HIS A C 1
ATOM 570 O O . HIS A 1 73 ? -4.231 15.377 16.310 1.00 65.00 73 HIS A O 1
ATOM 576 N N . LEU A 1 74 ? -4.641 14.130 14.492 1.00 61.53 74 LEU A N 1
ATOM 577 C CA . LEU A 1 74 ? -5.120 15.237 13.673 1.00 61.53 74 LEU A CA 1
ATOM 578 C C . LEU A 1 74 ? -6.586 15.611 13.948 1.00 61.53 74 LEU A C 1
ATOM 580 O O . LEU A 1 74 ? -7.037 16.622 13.433 1.00 61.53 74 LEU A O 1
ATOM 584 N N . ALA A 1 75 ? -7.339 14.835 14.740 1.00 61.94 75 ALA A N 1
ATOM 585 C CA . ALA A 1 75 ? -8.763 15.065 15.062 1.00 61.94 75 ALA A CA 1
ATOM 586 C C . ALA A 1 75 ? -9.709 15.263 13.846 1.00 61.94 75 ALA A C 1
ATOM 588 O O . ALA A 1 75 ? -10.899 15.515 14.022 1.00 61.94 75 ALA A O 1
ATOM 589 N N . VAL A 1 76 ? -9.218 15.080 12.612 1.00 58.56 76 VAL A N 1
ATOM 590 C CA . VAL A 1 76 ? -9.944 15.329 11.351 1.00 58.56 76 VAL A CA 1
ATOM 591 C C . VAL A 1 76 ? -11.145 14.388 11.171 1.00 58.56 76 VAL A C 1
ATOM 593 O O . VAL A 1 76 ? -12.090 14.716 10.462 1.00 58.56 76 VAL A O 1
ATOM 596 N N . PHE A 1 77 ? -11.161 13.238 11.850 1.00 57.09 77 PHE A N 1
ATOM 597 C CA . PHE A 1 77 ? -12.187 12.203 11.687 1.00 57.09 77 PHE A CA 1
ATOM 598 C C . PHE A 1 77 ? -13.033 11.993 12.950 1.00 57.09 77 PHE A C 1
ATOM 600 O O . PHE A 1 77 ? -13.249 10.862 13.374 1.00 57.09 77 PHE A O 1
ATOM 607 N N . ALA A 1 78 ? -13.529 13.077 13.552 1.00 56.69 78 ALA A N 1
ATOM 608 C CA . ALA A 1 78 ? -14.336 13.028 14.779 1.00 56.69 78 ALA A CA 1
ATOM 609 C C . ALA A 1 78 ? -15.667 12.250 14.643 1.00 56.69 78 ALA A C 1
ATOM 611 O O . ALA A 1 78 ? -16.219 11.806 15.645 1.00 56.69 78 ALA A O 1
ATOM 612 N N . VAL A 1 79 ? -16.183 12.074 13.419 1.00 57.16 79 VAL A N 1
ATOM 613 C CA . VAL A 1 79 ? -17.529 11.518 13.166 1.00 57.16 79 VAL A CA 1
ATOM 614 C C . VAL A 1 79 ? -17.507 10.038 12.753 1.00 57.16 79 VAL A C 1
ATOM 616 O O . VAL A 1 79 ? -18.488 9.324 12.956 1.00 57.16 79 VAL A O 1
ATOM 619 N N . LEU A 1 80 ? -16.403 9.543 12.180 1.00 60.59 80 LEU A N 1
ATOM 620 C CA . LEU A 1 80 ? -16.321 8.168 11.676 1.00 60.59 80 LEU A CA 1
ATOM 621 C C . LEU A 1 80 ? -15.622 7.258 12.691 1.00 60.59 80 LEU A C 1
ATOM 623 O O . LEU A 1 80 ? -14.551 7.587 13.197 1.00 60.59 80 LEU A O 1
ATOM 627 N N . SER A 1 81 ? -16.182 6.070 12.945 1.00 69.31 81 SER A N 1
ATOM 628 C CA . SER A 1 81 ? -15.531 5.066 13.795 1.00 69.31 81 SER A CA 1
ATOM 629 C C . SER A 1 81 ? -14.138 4.744 13.244 1.00 69.31 81 SER A C 1
ATOM 631 O O . SER A 1 81 ? -14.016 4.272 12.109 1.00 69.31 81 SER A O 1
ATOM 633 N N . ARG A 1 82 ? -13.094 4.983 14.047 1.00 69.62 82 ARG A N 1
ATOM 634 C CA . ARG A 1 82 ? -11.679 4.890 13.643 1.00 69.62 82 ARG A CA 1
ATOM 635 C C . ARG A 1 82 ? -11.336 3.577 12.934 1.00 69.62 82 ARG A C 1
ATOM 637 O O . ARG A 1 82 ? -10.672 3.592 11.904 1.00 69.62 82 ARG A O 1
ATOM 644 N N . VAL A 1 83 ? -11.846 2.455 13.440 1.00 75.88 83 VAL A N 1
ATOM 645 C CA . VAL A 1 83 ? -11.590 1.122 12.869 1.00 75.88 83 VAL A CA 1
ATOM 646 C C . VAL A 1 83 ? -12.177 0.976 11.464 1.00 75.88 83 VAL A C 1
ATOM 648 O O . VAL A 1 83 ? -11.561 0.363 10.598 1.00 75.88 83 VAL A O 1
ATOM 651 N N . LEU A 1 84 ? -13.346 1.570 11.210 1.00 78.31 84 LEU A N 1
ATOM 652 C CA . LEU A 1 84 ? -13.975 1.544 9.890 1.00 78.31 84 LEU A CA 1
ATOM 653 C C . LEU A 1 84 ? -13.172 2.371 8.883 1.00 78.31 84 LEU A C 1
ATOM 655 O O . LEU A 1 84 ? -12.982 1.933 7.755 1.00 78.31 84 LEU A O 1
ATOM 659 N N . HIS A 1 85 ? -12.667 3.535 9.297 1.00 81.69 85 HIS A N 1
ATOM 660 C CA . HIS A 1 85 ? -11.827 4.372 8.443 1.00 81.69 85 HIS A CA 1
ATOM 661 C C . HIS A 1 85 ? -10.537 3.644 8.037 1.00 81.69 85 HIS A C 1
ATOM 663 O O . HIS A 1 85 ? -10.199 3.572 6.858 1.00 81.69 85 HIS A O 1
ATOM 669 N N . GLU A 1 86 ? -9.862 3.035 9.013 1.00 85.31 86 GLU A N 1
ATOM 670 C CA . GLU A 1 86 ? -8.651 2.236 8.801 1.00 85.31 86 GLU A CA 1
ATOM 671 C C . GLU A 1 86 ? -8.919 1.028 7.894 1.00 85.31 86 GLU A C 1
ATOM 673 O O . GLU A 1 86 ? -8.103 0.707 7.033 1.00 85.31 86 GLU A O 1
ATOM 678 N N . LEU A 1 87 ? -10.072 0.373 8.056 1.00 88.19 87 LEU A N 1
ATOM 679 C CA . LEU A 1 87 ? -10.480 -0.75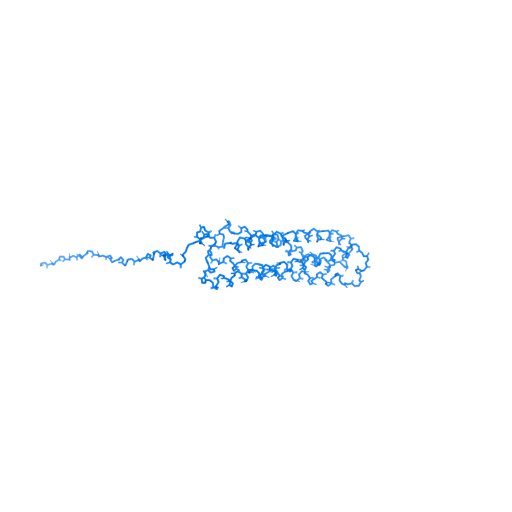4 7.223 1.00 88.19 87 LEU A CA 1
ATOM 680 C C . LEU A 1 87 ? -10.749 -0.326 5.775 1.00 88.19 87 LEU A C 1
ATOM 682 O O . LEU A 1 87 ? -10.256 -0.976 4.858 1.00 88.19 87 LEU A O 1
ATOM 686 N N . ILE A 1 88 ? -11.498 0.763 5.568 1.00 89.44 88 ILE A N 1
ATOM 687 C CA . ILE A 1 88 ? -11.823 1.280 4.231 1.00 89.44 88 ILE A CA 1
ATOM 688 C C . ILE A 1 88 ? -10.544 1.686 3.501 1.00 89.44 88 ILE A C 1
ATOM 690 O O . ILE A 1 88 ? -10.336 1.271 2.363 1.00 89.44 88 ILE A O 1
ATOM 694 N N . LEU A 1 89 ? -9.665 2.453 4.150 1.00 90.25 89 LEU A N 1
ATOM 695 C CA . LEU A 1 89 ? -8.427 2.901 3.516 1.00 90.25 89 LEU A CA 1
ATOM 696 C C . LEU A 1 89 ? -7.482 1.735 3.205 1.00 90.25 89 LEU A C 1
ATOM 698 O O . LEU A 1 89 ? -6.936 1.684 2.104 1.00 90.25 89 LEU A O 1
ATOM 702 N N . ASN A 1 90 ? -7.343 0.763 4.112 1.00 90.81 90 ASN A N 1
ATOM 703 C CA . ASN A 1 90 ? -6.556 -0.439 3.829 1.00 90.81 90 ASN A CA 1
ATOM 704 C C . ASN A 1 90 ? -7.169 -1.286 2.708 1.00 90.81 90 ASN A C 1
ATOM 706 O O . ASN A 1 90 ? -6.425 -1.817 1.890 1.00 90.81 90 ASN A O 1
ATOM 710 N N . ALA A 1 91 ? -8.498 -1.389 2.626 1.00 93.00 91 ALA A N 1
ATOM 711 C CA . ALA A 1 91 ? -9.170 -2.101 1.542 1.00 93.00 91 ALA A CA 1
ATOM 712 C C . ALA A 1 91 ? -8.932 -1.428 0.183 1.00 93.00 91 ALA A C 1
ATOM 714 O O . ALA A 1 91 ? -8.571 -2.105 -0.778 1.00 93.00 91 ALA A O 1
ATOM 715 N N . VAL A 1 92 ? -9.063 -0.099 0.107 1.00 94.69 92 VAL A N 1
ATOM 716 C CA . VAL A 1 92 ? -8.780 0.670 -1.117 1.00 94.69 92 VAL A CA 1
ATOM 717 C C . VAL A 1 92 ? -7.317 0.508 -1.533 1.00 94.69 92 VAL A C 1
ATOM 719 O O . VAL A 1 92 ? -7.037 0.204 -2.693 1.00 94.69 92 VAL A O 1
ATOM 722 N N . LEU A 1 93 ? -6.382 0.627 -0.585 1.00 93.62 93 LEU A N 1
ATOM 723 C CA . LEU A 1 93 ? -4.960 0.401 -0.848 1.00 93.62 93 LEU A CA 1
ATOM 724 C C . LEU A 1 93 ? -4.686 -1.032 -1.313 1.00 93.62 93 LEU A C 1
ATOM 726 O O . LEU A 1 93 ? -3.943 -1.219 -2.272 1.00 93.62 93 LEU A O 1
ATOM 730 N N . ALA A 1 94 ? -5.296 -2.041 -0.690 1.00 94.69 94 ALA A N 1
ATOM 731 C CA . ALA A 1 94 ? -5.123 -3.433 -1.093 1.00 94.69 94 ALA A CA 1
ATOM 732 C C . ALA A 1 94 ? -5.588 -3.662 -2.538 1.00 94.69 94 ALA A C 1
ATOM 734 O O . ALA A 1 94 ? -4.892 -4.329 -3.300 1.00 94.69 94 ALA A O 1
ATOM 735 N N . VAL A 1 95 ? -6.711 -3.064 -2.949 1.00 95.94 95 VAL A N 1
ATOM 736 C CA . VAL A 1 95 ? -7.183 -3.133 -4.341 1.00 95.94 95 VAL A CA 1
ATOM 737 C C . VAL A 1 9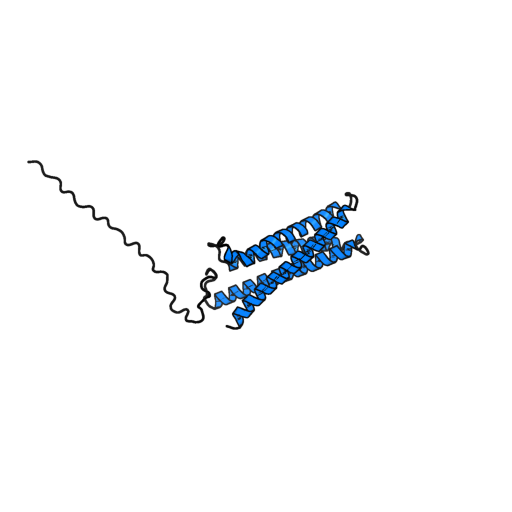5 ? -6.190 -2.462 -5.293 1.00 95.94 95 VAL A C 1
ATOM 739 O O . VAL A 1 95 ? -5.848 -3.044 -6.320 1.00 95.94 95 VAL A O 1
ATOM 742 N N . PHE A 1 96 ? -5.668 -1.282 -4.953 1.00 95.81 96 PHE A N 1
ATOM 743 C CA . PHE A 1 96 ? -4.656 -0.611 -5.778 1.00 95.81 96 PHE A CA 1
ATOM 744 C C . PHE A 1 96 ? -3.370 -1.429 -5.917 1.00 95.81 96 PHE A C 1
ATOM 746 O O . PHE A 1 96 ? -2.851 -1.576 -7.023 1.00 95.81 96 PHE A O 1
ATOM 753 N N . TRP A 1 97 ? -2.888 -2.024 -4.826 1.00 95.50 97 TRP A N 1
ATOM 754 C CA . TRP A 1 97 ? -1.714 -2.897 -4.851 1.00 95.50 97 TRP A CA 1
ATOM 755 C C . TRP A 1 97 ? -1.956 -4.205 -5.607 1.00 95.50 97 TRP A C 1
ATOM 757 O O . TRP A 1 97 ? -1.056 -4.686 -6.295 1.00 95.50 97 TRP A O 1
ATOM 767 N N . PHE A 1 98 ? -3.172 -4.751 -5.551 1.00 95.31 98 PHE A N 1
ATOM 768 C CA . PHE A 1 98 ? -3.565 -5.910 -6.349 1.00 95.31 98 PHE A CA 1
ATOM 769 C C . PHE A 1 98 ? -3.514 -5.606 -7.851 1.00 95.31 98 PHE A C 1
ATOM 771 O O . PHE A 1 98 ? -2.893 -6.346 -8.617 1.00 95.31 98 PHE A O 1
ATOM 778 N N . VAL A 1 99 ? -4.114 -4.487 -8.274 1.00 94.62 99 VAL A N 1
ATOM 779 C CA . VAL A 1 99 ? -4.087 -4.051 -9.678 1.00 94.62 99 VAL A CA 1
ATOM 780 C C . VAL A 1 99 ? -2.652 -3.756 -10.116 1.00 94.62 99 VAL A C 1
ATOM 782 O O . VAL A 1 99 ? -2.244 -4.209 -11.184 1.00 94.62 99 VAL A O 1
ATOM 785 N N . ALA A 1 100 ? -1.853 -3.089 -9.278 1.00 92.19 100 ALA A N 1
ATOM 786 C CA . ALA A 1 100 ? -0.440 -2.822 -9.547 1.00 92.19 100 ALA A CA 1
ATOM 787 C C . ALA A 1 100 ? 0.356 -4.122 -9.766 1.00 92.19 100 ALA A C 1
ATOM 789 O O . ALA A 1 100 ? 1.097 -4.238 -10.744 1.00 92.19 100 ALA A O 1
ATOM 790 N N . GLY A 1 101 ? 0.142 -5.130 -8.913 1.00 91.38 101 GLY A N 1
ATOM 791 C CA . GLY A 1 101 ? 0.747 -6.454 -9.057 1.00 91.38 101 GLY A CA 1
ATOM 792 C C . GLY A 1 101 ? 0.341 -7.163 -10.352 1.00 91.38 101 GLY A C 1
ATOM 793 O O . GLY A 1 101 ? 1.202 -7.718 -11.034 1.00 91.38 101 GLY A O 1
ATOM 794 N N . CYS A 1 102 ? -0.940 -7.102 -10.734 1.00 91.50 102 CYS A N 1
ATOM 795 C CA . CYS A 1 102 ? -1.437 -7.688 -11.984 1.00 91.50 102 CYS A CA 1
ATOM 796 C C . CYS A 1 102 ? -0.839 -7.004 -13.222 1.00 91.50 102 CYS A C 1
ATOM 79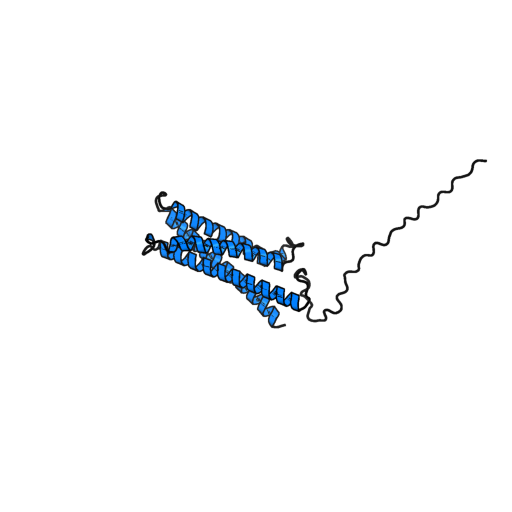8 O O . CYS A 1 102 ? -0.376 -7.676 -14.144 1.00 91.50 102 CYS A O 1
ATOM 800 N N . VAL A 1 103 ? -0.807 -5.667 -13.227 1.00 89.62 103 VAL A N 1
ATOM 801 C CA . VAL A 1 103 ? -0.244 -4.878 -14.329 1.00 89.62 103 VAL A CA 1
ATOM 802 C C . VAL A 1 103 ? 1.238 -5.206 -14.508 1.00 89.62 103 VAL A C 1
ATOM 804 O O . VAL A 1 103 ? 1.654 -5.507 -15.623 1.00 89.62 103 VAL A O 1
ATOM 807 N N . MET A 1 104 ? 2.033 -5.239 -13.433 1.00 86.06 104 MET A N 1
ATOM 808 C CA . MET A 1 104 ? 3.457 -5.582 -13.538 1.00 86.06 104 MET A CA 1
ATOM 809 C C . MET A 1 104 ? 3.717 -7.053 -13.907 1.00 86.06 104 MET A C 1
ATOM 811 O O . MET A 1 104 ? 4.680 -7.350 -14.623 1.00 86.06 104 MET A O 1
ATOM 815 N N . ALA A 1 105 ? 2.865 -7.981 -13.459 1.00 87.88 105 ALA A N 1
ATOM 816 C CA . ALA A 1 105 ? 2.986 -9.402 -13.789 1.00 87.88 105 ALA A CA 1
ATOM 817 C C . ALA A 1 105 ? 2.878 -9.654 -15.302 1.00 87.88 105 ALA A C 1
ATOM 819 O O . ALA A 1 105 ? 3.674 -10.417 -15.853 1.00 87.88 105 ALA A O 1
ATOM 820 N N . ASN A 1 106 ? 1.972 -8.949 -15.986 1.00 85.25 106 ASN A N 1
ATOM 821 C CA . ASN A 1 106 ? 1.813 -9.066 -17.438 1.00 85.25 106 ASN A CA 1
ATOM 822 C C . ASN A 1 106 ? 3.095 -8.696 -18.202 1.00 85.25 106 ASN A C 1
ATOM 824 O O . ASN A 1 106 ? 3.436 -9.352 -19.184 1.00 85.25 106 ASN A O 1
ATOM 828 N N . TYR A 1 107 ? 3.850 -7.697 -17.733 1.00 76.69 107 TYR A N 1
ATOM 829 C CA . TYR A 1 107 ? 5.087 -7.275 -18.400 1.00 76.69 107 TYR A CA 1
ATOM 830 C C . TYR A 1 107 ? 6.308 -8.104 -17.998 1.00 76.69 107 TYR A C 1
ATOM 832 O O . TYR A 1 107 ? 7.177 -8.362 -18.830 1.00 76.69 107 TYR A O 1
ATOM 840 N N . SER A 1 108 ? 6.385 -8.557 -16.746 1.00 78.31 108 SER A N 1
ATOM 841 C CA . SER A 1 108 ? 7.513 -9.374 -16.277 1.00 78.31 108 SER A CA 1
ATOM 842 C C . SER A 1 108 ? 7.505 -10.812 -16.824 1.00 78.31 108 SER A C 1
ATOM 844 O O . SER A 1 108 ? 8.564 -11.454 -16.872 1.00 78.31 108 SER A O 1
ATOM 846 N N . GLY A 1 109 ? 6.336 -11.301 -17.262 1.00 70.31 109 GLY A N 1
ATOM 847 C CA . GLY A 1 109 ? 6.139 -12.602 -17.910 1.00 70.31 109 GLY A CA 1
ATOM 848 C C . GLY A 1 109 ? 6.288 -12.609 -19.438 1.00 70.31 109 GLY A C 1
ATOM 849 O O . GLY A 1 109 ? 6.236 -13.677 -20.045 1.00 70.31 109 GLY A O 1
ATOM 850 N N . GLY A 1 110 ? 6.482 -11.450 -20.076 1.00 73.12 110 GLY A N 1
ATOM 851 C CA . GLY A 1 110 ? 6.600 -11.351 -21.533 1.00 73.12 110 GLY A CA 1
ATOM 852 C C . GLY A 1 110 ? 7.869 -12.015 -22.091 1.00 73.12 110 GLY A C 1
ATOM 853 O O . GLY A 1 110 ? 8.955 -11.894 -21.522 1.00 73.12 110 GLY A O 1
ATOM 854 N N . GLY A 1 111 ? 7.756 -12.677 -23.250 1.00 60.59 111 GLY A N 1
ATOM 855 C CA . GLY A 1 111 ? 8.856 -13.427 -23.884 1.00 60.59 111 GLY A CA 1
ATOM 856 C C . GLY A 1 111 ? 10.110 -12.598 -24.209 1.00 60.59 111 GLY A C 1
ATOM 857 O O . GLY A 1 111 ? 11.216 -13.129 -24.174 1.00 60.59 111 GLY A O 1
ATOM 858 N N . GLY A 1 112 ? 9.972 -11.284 -24.428 1.00 63.31 112 GLY A N 1
ATOM 859 C CA . GLY A 1 112 ? 11.099 -10.362 -24.664 1.00 63.31 112 GLY A CA 1
ATOM 860 C C . GLY A 1 112 ? 11.913 -9.992 -23.413 1.00 63.31 112 GLY A C 1
ATOM 861 O O . GLY A 1 112 ? 12.891 -9.256 -23.504 1.00 63.31 112 GLY A O 1
ATOM 862 N N . CYS A 1 113 ? 11.517 -10.482 -22.237 1.00 65.44 113 CYS A N 1
ATOM 863 C CA . CYS A 1 113 ? 12.083 -10.099 -20.943 1.00 65.44 113 CYS A CA 1
ATOM 864 C C . CYS A 1 113 ? 13.206 -11.063 -20.476 1.00 65.44 113 CYS A C 1
ATOM 866 O O . CYS A 1 113 ? 13.907 -10.805 -19.497 1.00 65.44 113 CYS A O 1
ATOM 868 N N . TYR A 1 114 ? 13.450 -12.172 -21.182 1.00 59.53 114 TYR A N 1
ATOM 869 C CA . TYR A 1 114 ? 14.516 -13.118 -20.838 1.00 59.53 114 TYR A CA 1
ATOM 870 C C . TYR A 1 114 ? 15.907 -12.562 -21.192 1.00 59.53 114 TYR A C 1
ATOM 872 O O . TYR A 1 114 ? 16.381 -12.711 -22.311 1.00 59.53 114 TYR A O 1
ATOM 880 N N . GLY A 1 115 ? 16.576 -11.929 -20.221 1.00 58.81 115 GLY A N 1
ATOM 881 C CA . GLY A 1 115 ? 18.019 -11.644 -20.286 1.00 58.81 115 GLY A CA 1
ATOM 882 C C . GLY A 1 115 ? 18.440 -10.183 -20.111 1.00 58.81 115 GLY A C 1
ATOM 883 O O . GLY A 1 115 ? 19.635 -9.914 -20.028 1.00 58.81 115 GLY A O 1
ATOM 884 N N . SER A 1 116 ? 17.506 -9.232 -20.003 1.00 70.75 116 SER A N 1
ATOM 885 C CA . SER A 1 116 ? 17.845 -7.821 -19.771 1.00 70.75 116 SER A CA 1
ATOM 886 C C . SER A 1 116 ? 17.826 -7.453 -18.280 1.00 70.75 116 SER A C 1
ATOM 888 O O . SER A 1 116 ? 16.970 -7.901 -17.514 1.00 70.75 116 SER A O 1
ATOM 890 N N . SER A 1 117 ? 18.736 -6.568 -17.856 1.00 71.94 117 SER A N 1
ATOM 891 C CA . SER A 1 117 ? 18.774 -6.009 -16.487 1.00 71.94 117 SER A CA 1
ATOM 892 C C . SER A 1 117 ? 17.564 -5.125 -16.145 1.00 71.94 117 SER A C 1
ATOM 894 O O . SER A 1 117 ? 17.407 -4.677 -15.010 1.00 71.94 117 SER A O 1
ATOM 896 N N . LEU A 1 118 ? 16.721 -4.833 -17.136 1.00 70.69 118 LEU A N 1
ATOM 897 C CA . LEU A 1 118 ? 15.410 -4.216 -16.970 1.00 70.69 118 LEU A CA 1
ATOM 898 C C . LEU A 1 118 ? 14.392 -5.223 -16.445 1.00 70.69 118 LEU A C 1
ATOM 900 O O . LEU A 1 118 ? 13.629 -4.913 -15.534 1.00 70.69 118 LEU A O 1
ATOM 904 N N . CYS A 1 119 ? 14.416 -6.445 -16.972 1.00 79.31 119 CYS A N 1
ATOM 905 C CA . CYS A 1 119 ? 13.460 -7.465 -16.578 1.00 79.31 119 CYS A CA 1
ATOM 906 C C . CYS A 1 119 ? 13.616 -7.888 -15.117 1.00 79.31 119 CYS A C 1
ATOM 908 O O . CYS A 1 119 ? 12.624 -8.131 -14.431 1.00 79.31 119 CYS A O 1
ATOM 910 N N . SER A 1 120 ? 14.853 -7.943 -14.613 1.00 79.62 120 SER A N 1
ATOM 911 C CA . SER A 1 120 ? 15.095 -8.231 -13.197 1.00 79.62 120 SER A CA 1
ATOM 912 C C . SER A 1 120 ? 14.485 -7.160 -12.288 1.00 79.62 120 SER A C 1
ATOM 914 O O . SER A 1 120 ? 13.893 -7.507 -11.269 1.00 79.62 120 SER A O 1
ATOM 916 N N . SER A 1 121 ? 14.545 -5.882 -12.684 1.00 80.00 121 SER A N 1
ATOM 917 C CA . SER A 1 121 ? 13.890 -4.783 -11.964 1.00 80.00 121 SER A CA 1
ATOM 918 C C . SER A 1 121 ? 12.365 -4.929 -11.968 1.00 80.00 121 SER A C 1
ATOM 920 O O . SER A 1 121 ? 11.758 -4.855 -10.904 1.00 80.00 121 SER A O 1
ATOM 922 N N . PHE A 1 122 ? 11.749 -5.232 -13.117 1.00 80.94 122 PHE A N 1
ATOM 923 C CA . PHE A 1 122 ? 10.298 -5.452 -13.198 1.00 80.94 122 PHE A CA 1
ATOM 924 C C . PHE A 1 122 ? 9.830 -6.676 -12.407 1.00 80.94 122 PHE A C 1
ATOM 926 O O . PHE A 1 122 ? 8.802 -6.617 -11.735 1.00 80.94 122 PHE A O 1
ATOM 933 N N . ARG A 1 123 ? 10.583 -7.781 -12.433 1.00 86.12 123 ARG A N 1
ATOM 934 C CA . ARG A 1 123 ? 10.280 -8.976 -11.628 1.00 86.12 123 ARG A CA 1
ATOM 935 C C . ARG A 1 123 ? 10.366 -8.685 -10.133 1.00 86.12 123 ARG A C 1
ATOM 937 O O . ARG A 1 123 ? 9.480 -9.096 -9.389 1.00 86.12 123 ARG A O 1
ATOM 944 N N . ALA A 1 124 ? 11.391 -7.948 -9.703 1.00 85.19 124 ALA A N 1
ATOM 945 C CA . ALA A 1 124 ? 11.518 -7.522 -8.313 1.00 85.19 124 ALA A CA 1
ATOM 946 C C . ALA A 1 124 ? 10.348 -6.615 -7.899 1.00 85.19 124 ALA A C 1
ATOM 948 O O . ALA A 1 124 ? 9.691 -6.894 -6.899 1.00 85.19 124 ALA A O 1
ATOM 949 N N . ALA A 1 125 ? 10.029 -5.591 -8.695 1.00 84.19 125 ALA A N 1
ATOM 950 C CA . ALA A 1 125 ? 8.915 -4.679 -8.431 1.00 84.19 125 ALA A CA 1
ATOM 951 C C . ALA A 1 125 ? 7.559 -5.414 -8.383 1.00 84.19 125 ALA A C 1
ATOM 953 O O . ALA A 1 125 ? 6.742 -5.166 -7.492 1.00 84.19 125 ALA A O 1
ATOM 954 N N . THR A 1 126 ? 7.359 -6.403 -9.263 1.00 89.44 126 THR A N 1
ATOM 955 C CA . THR A 1 126 ? 6.184 -7.291 -9.242 1.00 89.44 126 THR A CA 1
ATOM 956 C C . THR A 1 126 ? 6.108 -8.058 -7.920 1.00 89.44 126 THR A C 1
ATOM 958 O O . THR A 1 126 ? 5.068 -8.055 -7.264 1.00 89.44 126 THR A O 1
ATOM 961 N N . ALA A 1 127 ? 7.209 -8.683 -7.491 1.00 91.00 127 ALA A N 1
ATOM 962 C CA . ALA A 1 127 ? 7.255 -9.447 -6.247 1.00 91.00 127 ALA A CA 1
ATOM 963 C C . ALA A 1 127 ? 6.966 -8.568 -5.020 1.00 91.00 127 ALA A C 1
ATOM 965 O O . ALA A 1 127 ? 6.143 -8.936 -4.184 1.00 91.00 127 ALA A O 1
ATOM 966 N N . PHE A 1 128 ? 7.574 -7.381 -4.936 1.00 90.19 128 PHE A N 1
ATOM 967 C CA . PHE A 1 128 ? 7.313 -6.442 -3.842 1.00 90.19 128 PHE A CA 1
ATOM 968 C C . PHE A 1 128 ? 5.879 -5.904 -3.852 1.00 90.19 128 PHE A C 1
ATOM 970 O O . PHE A 1 128 ? 5.306 -5.698 -2.783 1.00 90.19 128 PHE A O 1
ATOM 977 N N . SER A 1 129 ? 5.259 -5.753 -5.023 1.00 90.44 129 SER A N 1
ATOM 978 C CA . SER A 1 129 ? 3.845 -5.374 -5.118 1.00 90.44 129 SER A CA 1
ATOM 979 C C . SER A 1 129 ? 2.929 -6.447 -4.543 1.00 90.44 129 SER A C 1
ATOM 981 O O . SER A 1 129 ? 2.049 -6.139 -3.741 1.00 90.44 129 SER A O 1
ATOM 983 N N . TRP A 1 130 ? 3.186 -7.718 -4.867 1.00 93.25 130 TRP A N 1
ATOM 984 C CA . TRP A 1 130 ? 2.458 -8.843 -4.277 1.00 93.25 130 TRP A CA 1
ATOM 985 C C . TRP A 1 130 ? 2.700 -8.970 -2.774 1.00 93.25 130 TRP A C 1
ATOM 987 O O . TRP A 1 130 ? 1.750 -9.165 -2.020 1.00 93.25 130 TRP A O 1
ATOM 997 N N . LEU A 1 131 ? 3.943 -8.808 -2.312 1.00 93.00 131 LEU A N 1
ATOM 998 C CA . LEU A 1 131 ? 4.247 -8.797 -0.879 1.00 93.00 131 LEU A CA 1
ATOM 999 C C . LEU A 1 131 ? 3.496 -7.675 -0.158 1.00 93.00 131 LEU A C 1
ATOM 1001 O O . LEU A 1 131 ? 2.903 -7.918 0.890 1.00 93.00 131 LEU A O 1
ATOM 1005 N N . THR A 1 132 ? 3.455 -6.475 -0.737 1.00 91.69 132 THR A N 1
ATOM 1006 C CA . THR A 1 132 ? 2.715 -5.341 -0.167 1.00 91.69 132 THR A CA 1
ATOM 1007 C C . THR A 1 132 ? 1.217 -5.629 -0.125 1.00 91.69 132 THR A C 1
ATOM 1009 O O . THR A 1 132 ? 0.582 -5.409 0.906 1.00 91.69 132 THR A O 1
ATOM 1012 N N . PHE A 1 133 ? 0.661 -6.213 -1.189 1.00 93.56 133 PHE A N 1
ATOM 1013 C CA . PHE A 1 133 ? -0.723 -6.682 -1.212 1.00 93.56 133 PHE A CA 1
ATOM 1014 C C . PHE A 1 133 ? -1.015 -7.686 -0.087 1.00 93.56 133 PHE A C 1
ATOM 1016 O O . PHE A 1 133 ? -1.978 -7.502 0.656 1.00 93.56 133 PHE A O 1
ATOM 1023 N N . PHE A 1 134 ? -0.178 -8.713 0.094 1.00 94.31 134 PHE A N 1
ATOM 1024 C CA . PHE A 1 134 ? -0.375 -9.702 1.157 1.00 94.31 134 PHE A CA 1
ATOM 1025 C C . PHE A 1 134 ? -0.244 -9.099 2.556 1.00 94.31 134 PHE A C 1
ATOM 1027 O O . PHE A 1 134 ? -1.006 -9.473 3.448 1.00 94.31 134 PHE A O 1
ATOM 1034 N N . VAL A 1 135 ? 0.664 -8.139 2.754 1.00 92.88 135 VAL A N 1
ATOM 1035 C CA . VAL A 1 135 ? 0.769 -7.398 4.020 1.00 92.88 135 VAL A CA 1
ATOM 1036 C C . VAL A 1 135 ? -0.511 -6.609 4.293 1.00 92.88 135 VAL A C 1
ATOM 1038 O O . VAL A 1 135 ? -1.041 -6.683 5.401 1.00 92.88 135 VAL A O 1
ATOM 1041 N N . LEU A 1 136 ? -1.053 -5.901 3.299 1.00 91.88 136 LEU A N 1
ATOM 1042 C CA . LEU A 1 136 ? -2.311 -5.161 3.447 1.00 91.88 136 LEU A CA 1
ATOM 1043 C C . LEU A 1 136 ? -3.501 -6.097 3.691 1.00 91.88 136 LEU A C 1
ATOM 1045 O O . LEU A 1 136 ? -4.343 -5.820 4.543 1.00 91.88 136 LEU A O 1
ATOM 1049 N N . LEU A 1 137 ? -3.549 -7.246 3.016 1.00 93.44 137 LEU A N 1
ATOM 1050 C CA . LEU A 1 137 ? -4.577 -8.260 3.245 1.00 93.44 137 LEU A CA 1
ATOM 1051 C C . LEU A 1 137 ? -4.489 -8.827 4.667 1.00 93.44 137 LEU A C 1
ATOM 1053 O O . LEU A 1 137 ? -5.507 -8.929 5.353 1.00 93.44 137 LEU A O 1
ATOM 1057 N N . ALA A 1 138 ? -3.281 -9.121 5.151 1.00 90.81 138 ALA A N 1
ATOM 1058 C CA . ALA A 1 138 ? -3.058 -9.539 6.531 1.00 90.81 138 ALA A CA 1
ATOM 1059 C C . ALA A 1 138 ? -3.515 -8.462 7.530 1.00 90.81 138 ALA A C 1
ATOM 1061 O O . ALA A 1 138 ? -4.149 -8.793 8.532 1.00 90.81 138 ALA A O 1
ATOM 1062 N N . GLN A 1 139 ? -3.276 -7.176 7.241 1.00 89.25 139 GLN A N 1
ATOM 1063 C CA . GLN A 1 139 ? -3.798 -6.073 8.056 1.00 89.25 139 GLN A CA 1
ATOM 1064 C C . GLN A 1 139 ? -5.329 -6.033 8.081 1.00 89.25 139 GLN A C 1
ATOM 1066 O O . GLN A 1 139 ? -5.909 -5.857 9.153 1.00 89.25 139 GLN A O 1
ATOM 1071 N N . ILE A 1 140 ? -5.991 -6.223 6.936 1.00 91.56 140 ILE A N 1
ATOM 1072 C CA . ILE A 1 140 ? -7.459 -6.264 6.850 1.00 91.56 140 ILE A CA 1
ATOM 1073 C C . ILE A 1 140 ? -8.005 -7.411 7.701 1.00 91.56 140 ILE A C 1
ATOM 1075 O O . ILE A 1 140 ? -8.874 -7.185 8.543 1.00 91.56 140 ILE A O 1
ATOM 1079 N N . VAL A 1 141 ? -7.466 -8.625 7.542 1.00 91.06 141 VAL A N 1
ATOM 1080 C CA . VAL A 1 141 ? -7.865 -9.794 8.346 1.00 91.06 141 VAL A CA 1
ATOM 1081 C C . VAL A 1 141 ? -7.688 -9.500 9.832 1.00 91.06 141 VAL A C 1
ATOM 1083 O O . VAL A 1 141 ? -8.581 -9.766 10.637 1.00 91.06 141 VAL A O 1
ATOM 1086 N N . PHE A 1 142 ? -6.566 -8.890 10.203 1.00 86.12 142 PHE A N 1
ATOM 1087 C CA . PHE A 1 142 ? -6.285 -8.543 11.584 1.00 86.12 142 PHE A CA 1
ATOM 1088 C C . PHE A 1 142 ? -7.270 -7.513 12.152 1.00 86.12 142 PH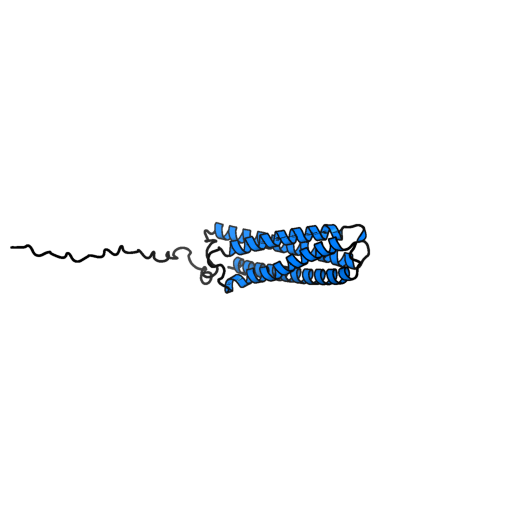E A C 1
ATOM 1090 O O . PHE A 1 142 ? -7.790 -7.702 13.250 1.00 86.12 142 PHE A O 1
ATOM 1097 N N . LEU A 1 143 ? -7.596 -6.464 11.392 1.00 85.50 143 LEU A N 1
ATOM 1098 C CA . LEU A 1 143 ? -8.617 -5.481 11.768 1.00 85.50 143 LEU A CA 1
ATOM 1099 C C . LEU A 1 143 ? -9.991 -6.136 11.947 1.00 85.50 143 LEU A C 1
ATOM 1101 O O . LEU A 1 143 ? -10.681 -5.852 12.926 1.00 85.50 143 LEU A O 1
ATOM 1105 N N . VAL A 1 144 ? -10.372 -7.059 11.062 1.00 87.31 144 VAL A N 1
ATOM 1106 C CA . VAL A 1 144 ? -11.632 -7.806 11.179 1.00 87.31 144 VAL A CA 1
ATOM 1107 C C . VAL A 1 144 ? -11.658 -8.648 12.457 1.00 87.31 144 VAL A C 1
ATOM 1109 O O . VAL A 1 144 ? -12.646 -8.603 13.192 1.00 87.31 144 VAL A O 1
ATOM 1112 N N . LEU A 1 145 ? -10.571 -9.354 12.785 1.00 85.56 145 LEU A N 1
ATOM 1113 C CA . LEU A 1 145 ? -10.474 -10.136 14.024 1.00 85.56 145 LEU A CA 1
ATOM 1114 C C . LEU A 1 145 ? -10.617 -9.260 15.277 1.00 85.56 145 LEU A C 1
ATOM 1116 O O . LEU A 1 145 ? -11.279 -9.660 16.239 1.00 85.56 145 LEU A O 1
ATOM 1120 N N . VAL A 1 146 ? -10.052 -8.051 15.260 1.00 82.06 146 VAL A N 1
ATOM 1121 C CA . VAL A 1 146 ? -10.210 -7.070 16.345 1.00 82.06 146 VAL A CA 1
ATOM 1122 C C . VAL A 1 146 ? -11.668 -6.653 16.488 1.00 82.06 146 VAL A C 1
ATOM 1124 O O . VAL A 1 146 ? -12.211 -6.711 17.590 1.00 82.06 146 VAL A O 1
ATOM 1127 N N . VAL A 1 147 ? -12.329 -6.305 15.382 1.00 81.50 147 VAL A N 1
ATOM 1128 C CA . VAL A 1 147 ? -13.752 -5.934 15.384 1.00 81.50 147 VAL A CA 1
ATOM 1129 C C . VAL A 1 147 ? -14.619 -7.074 15.918 1.00 81.50 147 VAL A C 1
ATOM 1131 O O . VAL A 1 147 ? -15.493 -6.842 16.755 1.00 81.50 147 VAL A O 1
ATOM 1134 N N . MET A 1 148 ? -14.371 -8.312 15.481 1.00 83.25 148 MET A N 1
ATOM 1135 C CA . MET A 1 148 ? -15.108 -9.489 15.952 1.00 83.25 148 MET A CA 1
ATOM 1136 C C . MET A 1 148 ? -14.912 -9.724 17.451 1.00 83.25 148 MET A C 1
ATOM 1138 O O . MET A 1 148 ? -15.874 -10.028 18.157 1.00 83.25 148 MET A O 1
ATOM 1142 N N . ARG A 1 149 ? -13.686 -9.551 17.957 1.00 81.75 149 ARG A N 1
ATOM 1143 C CA . ARG A 1 149 ? -13.382 -9.691 19.386 1.00 81.75 149 ARG A CA 1
ATOM 1144 C C . ARG A 1 149 ? -14.060 -8.613 20.228 1.00 81.75 149 ARG A C 1
ATOM 1146 O O . ARG A 1 149 ? -14.640 -8.942 21.258 1.00 81.75 149 ARG A O 1
ATOM 1153 N N . VAL A 1 150 ? -14.025 -7.357 19.780 1.00 77.50 150 VAL A N 1
ATOM 1154 C CA . VAL A 1 150 ? -14.715 -6.241 20.447 1.00 77.50 150 VAL A CA 1
ATOM 1155 C C . VAL A 1 150 ? -16.221 -6.506 20.496 1.00 77.50 150 VAL A C 1
ATOM 1157 O O . VAL A 1 150 ? -16.811 -6.427 21.571 1.00 77.50 150 VAL A O 1
ATOM 1160 N N . ARG A 1 151 ? -16.824 -6.941 19.377 1.00 81.75 151 ARG A N 1
ATOM 1161 C CA . ARG A 1 151 ? -18.243 -7.334 19.330 1.00 81.75 151 ARG A CA 1
ATOM 1162 C C . ARG A 1 151 ? -18.580 -8.467 20.293 1.00 81.75 151 ARG A C 1
ATOM 1164 O O . ARG A 1 151 ? -19.583 -8.382 20.989 1.00 81.75 151 ARG A O 1
ATOM 1171 N N . ARG A 1 152 ? -17.757 -9.520 20.349 1.00 83.19 152 ARG A N 1
ATOM 1172 C CA . ARG A 1 152 ? -17.988 -10.673 21.239 1.00 83.19 152 ARG A CA 1
ATOM 1173 C C . ARG A 1 152 ? -17.977 -10.279 22.718 1.00 83.19 152 ARG A C 1
ATOM 1175 O O . ARG A 1 152 ? -18.661 -10.909 23.515 1.00 83.19 152 ARG A O 1
ATOM 1182 N N . ASN A 1 153 ? -17.231 -9.235 23.063 1.00 79.00 153 ASN A N 1
ATOM 1183 C CA . ASN A 1 153 ? -17.135 -8.712 24.421 1.00 79.00 153 ASN A CA 1
ATOM 1184 C C . ASN A 1 153 ? -18.151 -7.587 24.709 1.00 79.00 153 ASN A C 1
ATOM 1186 O O . ASN A 1 153 ? -17.983 -6.882 25.699 1.00 79.00 153 ASN A O 1
ATOM 1190 N N . ASN A 1 154 ? -19.175 -7.398 23.862 1.00 78.12 154 ASN A N 1
ATOM 1191 C CA . ASN A 1 154 ? -20.154 -6.301 23.948 1.00 78.12 154 ASN A CA 1
ATOM 1192 C C . ASN A 1 154 ? -19.523 -4.893 23.986 1.00 78.12 154 ASN A C 1
ATOM 1194 O O . ASN A 1 154 ? -20.118 -3.956 24.514 1.00 78.12 154 ASN A O 1
ATOM 1198 N N . GLY A 1 155 ? -18.317 -4.730 23.434 1.00 67.50 155 GLY A N 1
ATOM 1199 C CA . GLY A 1 155 ? -17.660 -3.430 23.328 1.00 67.50 155 GLY A CA 1
ATOM 1200 C C . GLY A 1 155 ? -18.223 -2.600 22.174 1.00 67.50 155 GLY A C 1
ATOM 1201 O O . GLY A 1 155 ? -18.607 -3.142 21.133 1.00 67.50 155 GLY A O 1
ATOM 1202 N N . ASP A 1 156 ? -18.239 -1.277 22.334 1.00 69.62 156 ASP A N 1
ATOM 1203 C CA . ASP A 1 156 ? -18.652 -0.365 21.269 1.00 69.62 156 ASP A CA 1
ATOM 1204 C C . ASP A 1 156 ? -17.515 -0.151 20.253 1.00 69.62 156 ASP A C 1
ATOM 1206 O O . ASP A 1 156 ? -16.423 0.310 20.576 1.00 69.62 156 ASP A O 1
ATOM 1210 N N . ILE A 1 157 ? -17.789 -0.475 18.990 1.00 64.31 157 ILE A N 1
ATOM 1211 C CA . ILE A 1 157 ? -16.869 -0.326 17.849 1.00 64.31 157 ILE A CA 1
ATOM 1212 C C . ILE A 1 157 ? -16.775 1.148 17.415 1.00 64.31 157 ILE A C 1
ATOM 1214 O O . ILE A 1 157 ? -15.865 1.534 16.677 1.00 64.31 157 ILE A O 1
ATOM 1218 N N . ARG A 1 158 ? -17.740 1.973 17.839 1.00 61.59 158 ARG A N 1
ATOM 1219 C CA . ARG A 1 158 ? -17.809 3.404 17.539 1.00 61.59 158 ARG A CA 1
ATOM 1220 C C . ARG A 1 158 ? -17.046 4.255 18.546 1.00 61.59 158 ARG A C 1
ATOM 1222 O O . ARG A 1 158 ? -16.821 5.427 18.260 1.00 61.59 158 ARG A O 1
ATOM 1229 N N . ALA A 1 159 ? -16.611 3.682 19.669 1.00 55.47 159 ALA A N 1
ATOM 1230 C CA . ALA A 1 159 ? -15.868 4.418 20.677 1.00 55.47 159 ALA A CA 1
ATOM 1231 C C . ALA A 1 159 ? -14.533 4.941 20.093 1.00 55.47 159 ALA A C 1
ATOM 1233 O O . ALA A 1 159 ? -13.715 4.151 19.603 1.00 55.47 159 ALA A O 1
ATOM 1234 N N . PRO A 1 160 ? -14.285 6.265 20.108 1.00 53.00 160 PRO A N 1
ATOM 1235 C CA . PRO A 1 160 ? -12.993 6.819 19.727 1.00 53.00 160 PRO A CA 1
ATOM 1236 C C . PRO A 1 160 ? -11.909 6.344 20.705 1.00 53.00 160 PRO A C 1
ATOM 1238 O O . PRO A 1 160 ? -12.165 6.128 21.888 1.00 53.00 160 PRO A O 1
ATOM 1241 N N . TYR A 1 161 ? -10.676 6.197 20.212 1.00 49.44 161 TYR A N 1
ATOM 1242 C CA . TYR A 1 161 ? -9.491 5.701 20.939 1.00 49.44 161 TYR A CA 1
ATOM 1243 C C . TYR A 1 161 ? -8.970 6.686 22.020 1.00 49.44 161 TYR A C 1
ATOM 1245 O O . TYR A 1 161 ? -7.774 6.949 22.115 1.00 49.44 161 TYR A O 1
ATOM 1253 N N . GLY A 1 162 ? -9.871 7.265 22.814 1.00 42.62 162 GLY A N 1
ATOM 1254 C CA . GLY A 1 162 ? -9.592 8.211 23.897 1.00 42.62 162 GLY A CA 1
ATOM 1255 C C . GLY A 1 162 ? -10.068 7.753 25.279 1.00 42.62 162 GLY A C 1
ATOM 1256 O O . GLY A 1 162 ? -9.755 8.415 26.257 1.00 42.62 162 GLY A O 1
ATOM 1257 N N . TYR A 1 163 ? -10.768 6.618 25.388 1.00 41.12 163 TYR A N 1
ATOM 1258 C CA . TYR A 1 163 ? -11.209 6.049 26.675 1.00 41.12 163 TYR A CA 1
ATOM 1259 C C . TYR A 1 163 ? -10.441 4.775 27.068 1.00 41.12 163 TYR A C 1
ATOM 1261 O O . TYR A 1 163 ? -10.923 3.935 27.822 1.00 41.12 163 TYR A O 1
ATOM 1269 N N . ASP A 1 164 ? -9.220 4.627 26.553 1.00 43.19 164 ASP A N 1
ATOM 1270 C CA . ASP A 1 164 ? -8.354 3.463 26.780 1.00 43.19 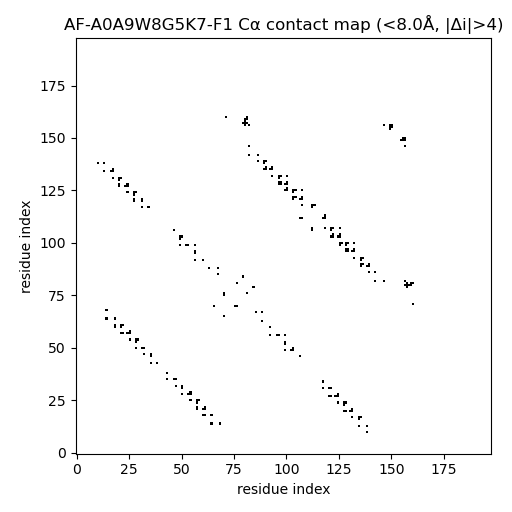164 ASP A CA 1
ATOM 1271 C C . ASP A 1 164 ? -7.280 3.744 27.857 1.00 43.19 164 ASP A C 1
ATOM 1273 O O . ASP A 1 164 ? -6.190 3.178 27.826 1.00 43.19 164 ASP A O 1
ATOM 1277 N N . SER A 1 165 ? -7.577 4.635 28.815 1.00 41.16 165 SER A N 1
ATOM 1278 C CA . SER A 1 165 ? -6.759 4.877 30.016 1.00 41.16 165 SER A CA 1
ATOM 1279 C C . SER A 1 165 ? -7.284 4.177 31.280 1.00 41.16 165 SER A C 1
ATOM 1281 O O . SER A 1 165 ? -6.744 4.409 32.357 1.00 41.16 165 SER A O 1
ATOM 1283 N N . GLY A 1 166 ? -8.292 3.294 31.190 1.00 40.88 166 GLY A N 1
ATOM 1284 C CA . GLY A 1 166 ? -8.889 2.732 32.411 1.00 40.88 166 GLY A CA 1
ATOM 1285 C C . GLY A 1 166 ? -9.676 1.423 32.343 1.00 40.88 166 GLY A C 1
ATOM 1286 O O . GLY A 1 166 ? -10.198 1.021 33.378 1.00 40.88 166 GLY A O 1
ATOM 1287 N N . TYR A 1 167 ? -9.765 0.698 31.222 1.00 44.81 167 TYR A N 1
ATOM 1288 C CA . TYR A 1 167 ? -10.549 -0.552 31.185 1.00 44.81 167 TYR A CA 1
ATOM 1289 C C . TYR A 1 167 ? -9.766 -1.789 31.657 1.00 44.81 167 TYR A C 1
ATOM 1291 O O . TYR A 1 167 ? -9.637 -2.808 30.982 1.00 44.81 167 TYR A O 1
ATOM 1299 N N . GLY A 1 168 ? -9.255 -1.664 32.882 1.00 41.06 168 GLY A N 1
ATOM 1300 C CA . GLY A 1 168 ? -8.952 -2.760 33.797 1.00 41.06 168 GLY A CA 1
ATOM 1301 C C . GLY A 1 168 ? -10.013 -2.935 34.894 1.00 41.06 168 GLY A C 1
ATOM 1302 O O . GLY A 1 168 ? -9.787 -3.719 35.808 1.00 41.06 168 GLY A O 1
ATOM 1303 N N . GLY A 1 169 ? -11.159 -2.244 34.844 1.00 42.25 169 GLY A N 1
ATOM 1304 C CA . GLY A 1 169 ? -12.194 -2.372 35.874 1.00 42.25 169 GLY A CA 1
ATOM 1305 C C . GLY A 1 169 ? -13.606 -2.171 35.334 1.00 42.25 169 GLY A C 1
ATOM 1306 O O . GLY A 1 169 ? -13.902 -1.135 34.758 1.00 42.25 169 GLY A O 1
ATOM 1307 N N . ASN A 1 170 ? -14.464 -3.172 35.541 1.00 43.62 170 ASN A N 1
ATOM 1308 C CA . ASN A 1 170 ? -15.927 -3.088 35.549 1.00 43.62 170 ASN A CA 1
ATOM 1309 C C . ASN A 1 170 ? -16.600 -2.248 34.445 1.00 43.62 170 ASN A C 1
ATOM 1311 O O . ASN A 1 170 ? -16.988 -1.102 34.662 1.00 43.62 170 ASN A O 1
ATOM 1315 N N . ALA A 1 171 ? -16.948 -2.897 33.330 1.00 41.97 171 ALA A N 1
ATOM 1316 C CA . ALA A 1 171 ? -18.028 -2.452 32.439 1.00 41.97 171 ALA A CA 1
ATOM 1317 C C . ALA A 1 171 ? -19.419 -2.662 33.086 1.00 41.97 171 ALA A C 1
ATOM 1319 O O . ALA A 1 171 ? -20.305 -3.280 32.504 1.00 41.97 171 ALA A O 1
ATOM 1320 N N . GLY A 1 172 ? -19.583 -2.195 34.327 1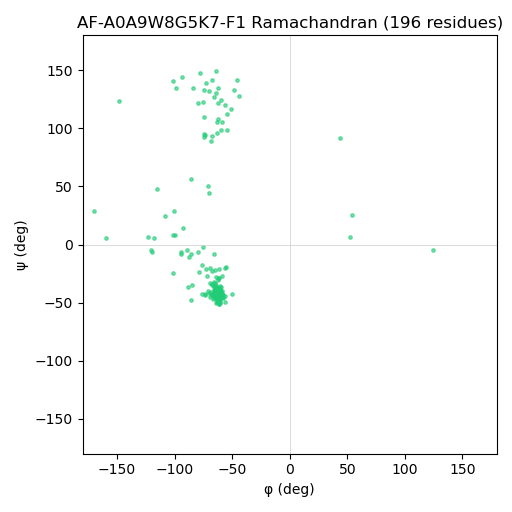.00 38.94 172 GLY A N 1
ATOM 1321 C CA . GLY A 1 172 ? -20.825 -2.245 35.100 1.00 38.94 172 GLY A CA 1
ATOM 1322 C C . GLY A 1 172 ? -21.315 -0.875 35.576 1.00 38.94 172 GLY A C 1
ATOM 1323 O O . GLY A 1 172 ? -22.263 -0.822 36.346 1.00 38.94 172 GLY A O 1
ATOM 1324 N N . GLY A 1 173 ? -20.693 0.236 35.169 1.00 43.72 173 GLY A N 1
ATOM 1325 C CA . GLY A 1 173 ? -21.048 1.534 35.754 1.00 43.72 173 GLY A CA 1
ATOM 1326 C C . GLY A 1 173 ? -20.474 2.773 35.081 1.00 43.72 173 GLY A C 1
ATOM 1327 O O . GLY A 1 173 ? -20.279 3.776 35.760 1.00 43.72 173 GLY A O 1
ATOM 1328 N N . ALA A 1 174 ? -20.209 2.750 33.773 1.00 43.62 174 ALA A N 1
ATOM 1329 C CA . ALA A 1 174 ? -20.052 4.010 33.055 1.00 43.62 174 ALA A CA 1
ATOM 1330 C C . ALA A 1 174 ? -21.452 4.608 32.887 1.00 43.62 174 ALA A C 1
ATOM 1332 O O . ALA A 1 174 ? -22.189 4.245 31.971 1.00 43.62 174 ALA A O 1
ATOM 1333 N N . ALA A 1 175 ? -21.831 5.448 33.853 1.00 48.00 175 ALA A N 1
ATOM 1334 C CA . ALA A 1 175 ? -23.016 6.279 33.787 1.00 48.00 175 ALA A CA 1
ATOM 1335 C C . ALA A 1 175 ? -23.088 6.911 32.396 1.00 48.00 175 ALA A C 1
ATOM 1337 O O . ALA A 1 175 ? -22.113 7.502 31.922 1.00 48.00 175 ALA A O 1
ATOM 1338 N N . ALA A 1 176 ? -24.239 6.747 31.742 1.00 51.72 176 ALA A N 1
ATOM 1339 C CA . ALA A 1 176 ? -24.571 7.544 30.578 1.00 51.72 176 ALA A CA 1
ATOM 1340 C C . ALA A 1 176 ? -24.243 9.016 30.896 1.00 51.72 176 ALA A C 1
ATOM 1342 O O . ALA A 1 176 ? -24.462 9.433 32.042 1.00 51.72 176 ALA A O 1
ATOM 1343 N N . PRO A 1 177 ? -23.709 9.799 29.938 1.00 50.84 177 PRO A N 1
ATOM 1344 C CA . PRO A 1 177 ? -23.622 11.241 30.134 1.00 50.84 177 PRO A CA 1
ATOM 1345 C C . PRO A 1 177 ? -24.999 11.706 30.620 1.00 50.84 177 PRO A C 1
ATOM 1347 O O . PRO A 1 177 ? -25.995 11.217 30.070 1.00 50.84 177 PRO A O 1
ATOM 1350 N N . PRO A 1 178 ? -25.084 12.539 31.676 1.00 47.09 178 PRO A N 1
ATOM 1351 C CA . PRO A 1 178 ? -26.372 13.005 32.153 1.00 47.09 178 PRO A CA 1
ATOM 1352 C C . PRO A 1 178 ? -27.100 13.553 30.934 1.00 47.09 178 PRO A C 1
ATOM 1354 O O . PRO A 1 178 ? -26.598 14.462 30.269 1.00 47.09 178 PRO A O 1
ATOM 1357 N N . MET A 1 179 ? -28.227 12.928 30.579 1.00 43.69 179 MET A N 1
ATOM 1358 C CA . MET A 1 179 ? -29.151 13.562 29.660 1.00 43.69 179 MET A CA 1
ATOM 1359 C C . MET A 1 179 ? -29.434 14.900 30.315 1.00 43.69 179 MET A C 1
ATOM 1361 O O . MET A 1 179 ? -29.992 14.938 31.411 1.00 43.69 179 MET A O 1
ATOM 1365 N N . HIS A 1 180 ? -28.974 15.981 29.693 1.00 48.97 180 HIS A N 1
ATOM 1366 C CA . HIS A 1 180 ? -29.508 17.285 30.005 1.00 48.97 180 HIS A CA 1
ATOM 1367 C C . HIS A 1 180 ? -30.991 17.155 29.678 1.00 48.97 180 HIS A C 1
ATOM 1369 O O . HIS A 1 180 ? -31.381 17.140 28.513 1.00 48.97 180 HIS A O 1
ATOM 1375 N N . SER A 1 181 ? -31.803 16.928 30.707 1.00 52.88 181 SER A N 1
ATOM 1376 C CA . SER A 1 181 ? -33.221 17.184 30.623 1.00 52.88 181 SER A CA 1
ATOM 1377 C C . SER A 1 181 ? -33.308 18.665 30.297 1.00 52.88 181 SER A C 1
ATOM 1379 O O . SER A 1 181 ? -32.995 19.503 31.144 1.00 52.88 181 SER A O 1
ATOM 1381 N N . GLU A 1 182 ? -33.628 18.987 29.048 1.00 52.38 182 GLU A N 1
ATOM 1382 C CA . GLU A 1 182 ? -34.247 20.265 28.742 1.00 52.38 182 GLU A CA 1
ATOM 1383 C C . GLU A 1 182 ? -35.486 20.334 29.634 1.00 52.38 182 GLU A C 1
ATOM 1385 O O . GLU A 1 182 ? -36.501 19.687 29.374 1.00 52.38 182 GLU A O 1
ATOM 1390 N N . GLU A 1 183 ? -35.366 21.028 30.765 1.00 55.09 183 GLU A N 1
ATOM 1391 C CA . GLU A 1 183 ? -36.539 21.445 31.507 1.00 55.09 183 GLU A CA 1
ATOM 1392 C C . GLU A 1 183 ? -37.346 22.334 30.554 1.00 55.09 183 GLU A C 1
ATOM 1394 O O . GLU A 1 183 ? -36.793 23.296 30.008 1.00 55.09 183 GLU A O 1
ATOM 1399 N N . PRO A 1 184 ? -38.626 22.027 30.290 1.00 52.34 184 PRO A N 1
ATOM 1400 C CA . PRO A 1 184 ? -39.469 22.928 29.529 1.00 52.34 184 PRO A CA 1
ATOM 1401 C C . PRO A 1 184 ? -39.581 24.236 30.314 1.00 52.34 184 PRO A C 1
ATOM 1403 O O . PRO A 1 184 ? -40.214 24.299 31.369 1.00 52.34 184 PRO A O 1
ATOM 1406 N N . TYR A 1 185 ? -38.926 25.274 29.801 1.00 50.97 185 TYR A N 1
ATOM 1407 C CA . TYR A 1 185 ? -38.988 26.628 30.328 1.00 50.97 185 TYR A CA 1
ATOM 1408 C C . TYR A 1 185 ? -40.404 27.161 30.071 1.00 50.97 185 TYR A C 1
ATOM 1410 O O . TYR A 1 185 ? -40.701 27.717 29.015 1.00 50.97 185 TYR A O 1
ATOM 1418 N N . TYR A 1 186 ? -41.323 26.934 31.010 1.00 54.78 186 TYR A N 1
ATOM 1419 C CA . TYR A 1 186 ? -42.614 27.611 30.998 1.00 54.78 186 TYR A CA 1
ATOM 1420 C C . TYR A 1 186 ? -42.383 29.050 31.449 1.00 54.78 186 TYR A C 1
ATOM 1422 O O . TYR A 1 186 ? -42.326 29.358 32.637 1.00 54.78 186 TYR A O 1
ATOM 1430 N N . GLU A 1 187 ? -42.219 29.929 30.470 1.00 61.03 187 GLU A N 1
ATOM 1431 C CA . GLU A 1 187 ? -42.220 31.371 30.653 1.00 61.03 187 GLU A CA 1
ATOM 1432 C C . GLU A 1 187 ? -43.605 31.796 31.169 1.00 61.03 187 GLU A C 1
ATOM 1434 O O . GLU A 1 187 ? -44.570 31.939 30.417 1.00 61.03 187 GLU A O 1
ATOM 1439 N N . THR A 1 188 ? -43.743 31.933 32.490 1.00 61.59 188 THR A N 1
ATOM 1440 C CA . THR A 1 188 ? -44.935 32.508 33.116 1.00 61.59 188 THR A CA 1
ATOM 1441 C C . THR A 1 188 ? -44.995 33.986 32.759 1.00 61.59 188 THR A C 1
ATOM 1443 O O . THR A 1 188 ? -44.387 34.820 33.433 1.00 61.59 188 THR A O 1
ATOM 1446 N N . GLN A 1 189 ? -45.711 34.323 31.689 1.00 68.12 189 GLN A N 1
ATOM 1447 C CA . GLN A 1 189 ? -46.017 35.717 31.402 1.00 68.12 189 GLN A CA 1
ATOM 1448 C C . GLN A 1 189 ? -46.896 36.293 32.525 1.00 68.12 189 GLN A C 1
ATOM 1450 O O . GLN A 1 189 ? -47.900 35.673 32.895 1.00 68.12 189 GLN A O 1
ATOM 1455 N N . PRO A 1 190 ? -46.551 37.463 33.090 1.00 62.88 190 PRO A N 1
ATOM 1456 C CA . PRO A 1 190 ? -47.387 38.115 34.084 1.00 62.88 190 PRO A CA 1
ATOM 1457 C C . PRO A 1 190 ? -48.709 38.542 33.441 1.00 62.88 190 PRO A C 1
ATOM 1459 O O . PRO A 1 190 ? -48.745 39.224 32.417 1.00 62.88 190 PRO A O 1
ATOM 1462 N N . LYS A 1 191 ? -49.813 38.119 34.059 1.00 62.56 191 LYS A N 1
ATOM 1463 C CA . LYS A 1 191 ? -51.177 38.468 33.666 1.00 62.56 191 LYS A CA 1
ATOM 1464 C C . LYS A 1 191 ? -51.371 39.979 33.826 1.00 62.56 191 LYS A C 1
ATOM 1466 O O . LYS A 1 191 ? -51.474 40.475 34.943 1.00 62.56 191 LYS A O 1
ATOM 1471 N N . VAL A 1 192 ? -51.402 40.705 32.710 1.00 72.56 192 VAL A N 1
ATOM 1472 C CA . VAL A 1 192 ? -51.722 42.137 32.680 1.00 72.56 192 VAL A CA 1
ATOM 1473 C C . VAL A 1 192 ? -53.228 42.290 32.891 1.00 72.56 192 VAL A C 1
ATOM 1475 O O . VAL A 1 192 ? -54.024 41.916 32.030 1.00 72.56 192 VAL A O 1
ATOM 1478 N N . GLU A 1 193 ? -53.632 42.800 34.052 1.00 71.19 193 GLU A N 1
ATOM 1479 C CA . GLU A 1 193 ? -55.021 43.181 34.312 1.00 71.19 193 GLU A CA 1
ATOM 1480 C C . GLU A 1 193 ? -55.329 44.497 33.590 1.00 71.19 193 GLU A C 1
ATOM 1482 O O . GLU A 1 193 ? -54.647 45.504 33.784 1.00 71.19 193 GLU A O 1
ATOM 1487 N N . MET A 1 194 ? -56.346 44.486 32.724 1.00 71.62 194 MET A N 1
ATOM 1488 C CA . MET A 1 194 ? -56.835 45.703 32.078 1.00 71.62 194 MET A CA 1
ATOM 1489 C C . MET A 1 194 ? -57.829 46.431 32.996 1.00 71.62 194 MET A C 1
ATOM 149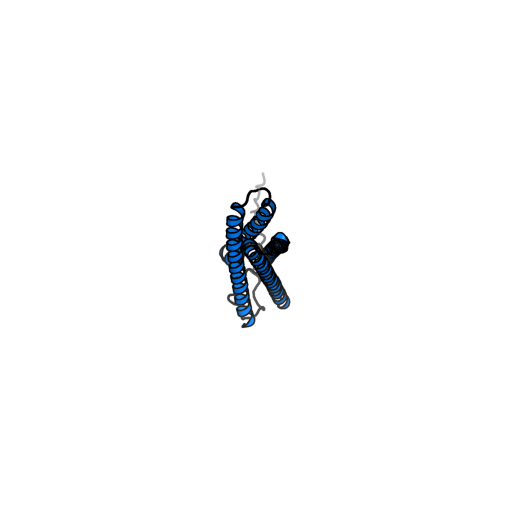1 O O . MET A 1 194 ? -58.730 45.784 33.535 1.00 71.62 194 MET A O 1
ATOM 1495 N N . PRO A 1 195 ? -57.716 47.763 33.154 1.00 66.88 195 PRO A N 1
ATOM 1496 C CA . PRO A 1 195 ? -58.673 48.545 33.925 1.00 66.88 195 PRO A CA 1
ATOM 1497 C C . PRO A 1 195 ? -60.023 48.636 33.202 1.00 66.88 195 PRO A C 1
ATOM 1499 O O . PRO A 1 195 ? -60.099 48.942 32.011 1.00 66.88 195 PRO A O 1
ATOM 1502 N N . THR A 1 196 ? -61.099 48.376 33.941 1.00 74.25 196 THR A N 1
ATOM 1503 C CA . THR A 1 196 ? -62.486 48.523 33.484 1.00 74.25 196 THR A CA 1
ATOM 1504 C C . THR A 1 196 ? -62.894 50.000 33.406 1.00 74.25 196 THR A C 1
ATOM 1506 O O . THR A 1 196 ? -62.653 50.729 34.370 1.00 74.25 196 THR A O 1
ATOM 1509 N N . PRO A 1 197 ? -63.530 50.454 32.311 1.00 69.31 197 PRO A N 1
ATOM 1510 C CA . PRO A 1 197 ? -64.076 51.806 32.217 1.00 69.31 197 PRO A CA 1
ATOM 1511 C C . PRO A 1 197 ? -65.342 51.956 33.079 1.00 69.31 197 PRO A C 1
ATOM 1513 O O . PRO A 1 197 ? -66.169 51.043 33.133 1.00 69.31 197 PRO A O 1
ATOM 1516 N N . HIS A 1 198 ? -65.450 53.104 33.752 1.00 58.59 198 HIS A N 1
ATOM 1517 C CA . HIS A 1 198 ? -66.632 53.558 34.492 1.00 58.59 198 HIS A CA 1
ATOM 1518 C C . HIS A 1 198 ? -67.723 54.096 33.564 1.00 58.59 198 HIS A C 1
ATOM 1520 O O . HIS A 1 198 ? -67.360 54.709 32.533 1.00 58.59 198 HIS A O 1
#

InterPro domains:
  IPR008253 Marvel domain [PF01284] (13-142)

Solvent-accessible surface area (backbone atoms only — not comparable to full-atom values): 11649 Å² total; per-residue (Å²): 115,76,70,58,58,52,51,54,50,54,54,52,52,52,51,51,52,42,50,54,41,38,52,52,40,44,53,46,36,53,55,50,51,62,57,54,68,78,50,74,70,90,83,40,59,68,62,51,51,49,45,50,51,40,43,51,48,31,52,51,44,67,52,48,53,54,46,62,71,51,40,76,81,63,64,79,59,81,84,56,32,60,64,59,54,50,45,52,53,42,49,55,49,28,51,48,30,46,52,41,21,53,54,35,44,62,59,48,69,36,85,90,35,80,83,48,83,63,33,57,48,40,42,50,39,24,51,45,27,46,51,38,23,53,51,36,49,51,50,48,53,49,53,50,53,51,52,53,52,38,51,75,68,73,45,71,74,63,60,63,98,77,72,82,88,59,86,87,62,72,100,78,69,81,70,70,76,78,75,78,73,78,69,82,80,76,79,78,73,79,83,80,81,78,86,79,85,131

Nearest PDB structures (foldseek):
  9auc-assembly1_R  TM=4.042E-01  e=3.532E-01  Homo sapiens
  2xra-assembly1_A  TM=3.063E-01  e=7.395E-01  synthetic construct
  4nqi-assembly1_B  TM=3.997E-01  e=1.795E+00  Dictyostelium discoideum
  5c5b-assembly1_A  TM=3.664E-01  e=2.186E+00  Homo sapiens
  4nqi-assembly1_A  TM=3.991E-01  e=3.405E+00  Dictyostelium discoideum

Secondary structure (DSSP, 8-state):
-HHHHHHHHHHHHHHHHHHHHHHHHHHHHHHHHHHHTTS-GGGTHHHHHHHHHHHHHHHHHHHHHHHHHHTTTS-TTSSS-HHHHHHHHHHHHHHHHHHHHHHHHHHHTSGGGTT-HHHHHHHHHHHHHHHHHHHHHHHHHHHHHHHHHHHHTT--TT--TTS-S-TTS-TT--------------------PPPPP-

Radius of gyration: 28.12 Å; Cα contacts (8 Å, |Δi|>4): 130; chains: 1; bounding box: 85×67×66 Å

Mean predicted aligned error: 12.56 Å

Foldseek 3Di:
DVVVVVLVVVLVVLLVLLLVLLVVLLVLLVVLVVVLVVDDPPPRVLVVVLSVLSNVLSVLSNVLSCCLVCVLVVCPPVPDQSLVVNLVSLVVSLVSLVVSLVSLVVVLPDPVLPPDPSSVSSVVSSVSSVVSSVSSVVSNVSSVVVVVVCVVVVHDSRDRPPPPPDPPDDPPDPPDDPPPPPPPPPPPDDDDDDDDDD